Protein 5AMW (pdb70)

Structure (mmCIF, N/CA/C/O backbone):
data_5AMW
#
_entry.id   5AMW
#
_cell.length_a   105.559
_cell.length_b   41.463
_cell.length_c   92.058
_cell.angle_alpha   90.00
_cell.angle_beta   116.28
_cell.angle_gamma   90.00
#
_symmetry.space_group_name_H-M   'C 1 2 1'
#
loop_
_entity.id
_entity.type
_entity.pdbx_description
1 polymer 'Fra a 2 allergen'
2 water water
#
loop_
_atom_site.group_PDB
_atom_site.id
_atom_site.type_symbol
_atom_site.label_atom_id
_atom_site.label_alt_id
_atom_site.label_comp_id
_atom_site.label_asym_id
_atom_site.label_entity_id
_atom_site.label_seq_id
_atom_site.pdbx_PDB_ins_code
_atom_site.Cartn_x
_atom_site.Cartn_y
_atom_site.Cartn_z
_atom_site.occupancy
_atom_site.B_iso_or_equiv
_atom_site.auth_seq_id
_atom_site.auth_comp_id
_atom_site.auth_asym_id
_atom_site.auth_atom_id
_atom_site.pdbx_PDB_model_num
ATOM 1 N N . ALA A 1 1 ? -5.056 -24.159 14.698 1.00 52.94 -1 ALA A N 1
ATOM 2 C CA . ALA A 1 1 ? -4.625 -24.506 16.067 1.00 49.77 -1 ALA A CA 1
ATOM 3 C C . ALA A 1 1 ? -3.260 -23.940 16.457 1.00 37.88 -1 ALA A C 1
ATOM 4 O O . ALA A 1 1 ? -2.826 -24.221 17.546 1.00 37.27 -1 ALA A O 1
ATOM 6 N N . MET A 1 2 ? -2.575 -23.227 15.571 1.00 37.01 0 MET A N 1
ATOM 7 C CA . MET A 1 2 ? -1.343 -22.525 15.953 1.00 35.29 0 MET A CA 1
ATOM 8 C C . MET A 1 2 ? -1.707 -21.485 17.026 1.00 30.86 0 MET A C 1
ATOM 9 O O . MET A 1 2 ? -2.619 -20.692 16.840 1.00 32.14 0 MET A O 1
ATOM 14 N N . ALA A 1 3 ? -1.033 -21.549 18.148 1.00 30.98 1 ALA A N 1
ATOM 15 C CA . ALA A 1 3 ? -1.114 -20.542 19.208 1.00 26.61 1 ALA A CA 1
ATOM 16 C C . ALA A 1 3 ? 0.163 -19.662 19.136 1.00 28.17 1 ALA A C 1
ATOM 17 O O . ALA A 1 3 ? 1.279 -20.190 19.031 1.00 29.36 1 ALA A O 1
ATOM 19 N N . GLY A 1 4 ? 0.008 -18.345 19.201 1.00 24.13 2 GLY A N 1
ATOM 20 C CA . GLY A 1 4 ? 1.165 -17.436 19.149 1.00 24.12 2 GLY A CA 1
ATOM 21 C C . GLY A 1 4 ? 0.849 -16.194 19.951 1.00 24.32 2 GLY A C 1
ATOM 22 O O . GLY A 1 4 ? -0.264 -16.055 20.518 1.00 25.44 2 GLY A O 1
ATOM 23 N N . VAL A 1 5 ? 1.809 -15.283 20.015 1.00 20.79 3 VAL A N 1
ATOM 24 C CA . VAL A 1 5 ? 1.590 -14.048 20.703 1.00 21.17 3 VAL A CA 1
ATOM 25 C C . VAL A 1 5 ? 2.045 -12.931 19.817 1.00 21.46 3 VAL A C 1
ATOM 26 O O . VAL A 1 5 ? 3.235 -12.882 19.369 1.00 22.89 3 VAL A O 1
ATOM 30 N N . PHE A 1 6 ? 1.137 -11.978 19.552 1.00 20.36 4 PHE A N 1
ATOM 31 C CA . PHE A 1 6 ? 1.559 -10.749 18.832 1.00 20.39 4 PHE A CA 1
ATOM 32 C C . PHE A 1 6 ? 1.740 -9.631 19.832 1.00 21.43 4 PHE A C 1
ATOM 33 O O . PHE A 1 6 ? 0.783 -9.288 20.555 1.00 21.79 4 PHE A O 1
ATOM 41 N N . THR A 1 7 ? 2.932 -9.025 19.863 1.00 20.70 5 THR A N 1
ATOM 42 C CA . THR A 1 7 ? 3.226 -7.958 20.844 1.00 20.75 5 THR A CA 1
ATOM 43 C C . THR A 1 7 ? 3.370 -6.592 20.153 1.00 22.42 5 THR A C 1
ATOM 44 O O . THR A 1 7 ? 4.160 -6.442 19.196 1.00 21.41 5 THR A O 1
ATOM 48 N N . TYR A 1 8 ? 2.599 -5.614 20.631 1.00 22.24 6 TYR A N 1
ATOM 49 C CA . TYR A 1 8 ? 2.728 -4.190 20.233 1.00 20.57 6 TYR A CA 1
ATOM 50 C C . TYR A 1 8 ? 3.052 -3.312 21.485 1.00 20.30 6 TYR A C 1
ATOM 51 O O . TYR A 1 8 ? 2.399 -3.460 22.515 1.00 20.21 6 TYR A O 1
ATOM 60 N N . GLU A 1 9 ? 4.024 -2.415 21.358 1.00 20.75 7 GLU A N 1
ATOM 61 C CA . GLU A 1 9 ? 4.510 -1.555 22.427 1.00 25.76 7 GLU A CA 1
ATOM 62 C C . GLU A 1 9 ? 4.382 -0.111 21.948 1.00 24.89 7 GLU A C 1
ATOM 63 O O . GLU A 1 9 ? 4.763 0.184 20.825 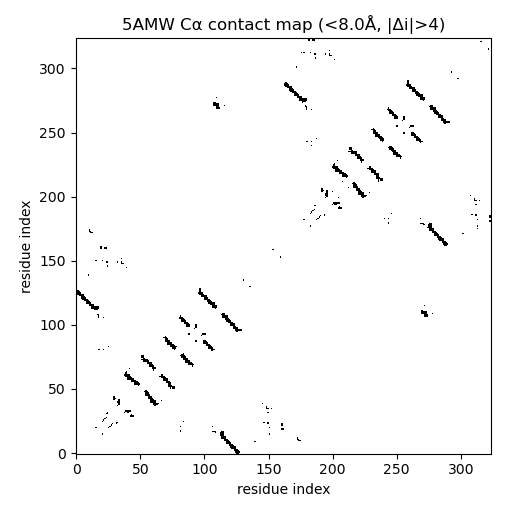1.00 24.95 7 GLU A O 1
ATOM 69 N N . THR A 1 10 ? 3.866 0.774 22.796 1.00 22.75 8 THR A N 1
ATOM 70 C CA . THR A 1 10 ? 3.805 2.210 22.500 1.00 24.17 8 THR A CA 1
ATOM 71 C C . THR A 1 10 ? 4.101 2.997 23.799 1.00 25.62 8 THR A C 1
ATOM 72 O O . THR A 1 10 ? 4.015 2.440 24.928 1.00 21.94 8 THR A O 1
ATOM 76 N N . GLU A 1 11 ? 4.530 4.245 23.659 1.00 25.24 9 GLU A N 1
ATOM 77 C CA . GLU A 1 11 ? 4.942 5.061 24.776 1.00 27.70 9 GLU A CA 1
ATOM 78 C C . GLU A 1 11 ? 4.462 6.468 24.536 1.00 29.24 9 GLU A C 1
ATOM 79 O O . GLU A 1 11 ? 4.302 6.901 23.412 1.00 26.61 9 GLU A O 1
ATOM 85 N N . PHE A 1 12 ? 4.301 7.225 25.587 1.00 26.55 10 PHE A N 1
ATOM 86 C CA . PHE A 1 12 ? 4.348 8.698 25.422 1.00 28.00 10 PHE A CA 1
ATOM 87 C C . PHE A 1 12 ? 4.741 9.254 26.757 1.00 27.29 10 PHE A C 1
ATOM 88 O O . PHE A 1 12 ? 4.954 8.494 27.686 1.00 24.38 10 PHE A O 1
ATOM 96 N N . THR A 1 13 ? 4.774 10.589 26.879 1.00 27.59 11 THR A N 1
ATOM 97 C CA . THR A 1 13 ? 5.420 11.202 28.003 1.00 29.20 11 THR A CA 1
ATOM 98 C C . THR A 1 13 ? 4.491 12.097 28.750 1.00 26.64 11 THR A C 1
ATOM 99 O O . THR A 1 13 ? 3.533 12.574 28.234 1.00 25.29 11 THR A O 1
ATOM 103 N N . SER A 1 14 ? 4.814 12.288 30.019 1.00 31.12 12 SER A N 1
ATOM 104 C CA . SER A 1 14 ? 4.077 13.217 30.881 1.00 27.67 12 SER A CA 1
ATOM 105 C C . SER A 1 14 ? 5.022 13.994 31.796 1.00 27.85 12 SER A C 1
ATOM 106 O O . SER A 1 14 ? 6.045 13.461 32.251 1.00 25.61 12 SER A O 1
ATOM 109 N N . VAL A 1 15 ? 4.654 15.257 32.059 1.00 26.09 13 VAL A N 1
ATOM 110 C CA . VAL A 1 15 ? 5.383 16.070 33.062 1.00 27.35 13 VAL A CA 1
ATOM 111 C C . VAL A 1 15 ? 5.164 15.621 34.510 1.00 25.42 13 VAL A C 1
ATOM 112 O O . VAL A 1 15 ? 5.837 16.071 35.431 1.00 27.86 13 VAL A O 1
ATOM 116 N N . ILE A 1 16 ? 4.183 14.783 34.723 1.00 25.06 14 ILE A N 1
ATOM 117 C CA . ILE A 1 16 ? 3.898 14.298 36.043 1.00 26.30 14 ILE A CA 1
ATOM 118 C C . ILE A 1 16 ? 4.754 13.056 36.281 1.00 26.81 14 ILE A C 1
ATOM 119 O O . ILE A 1 16 ? 4.789 12.167 35.432 1.00 25.20 14 ILE A O 1
ATOM 124 N N . PRO A 1 17 ? 5.406 12.982 37.438 1.00 26.77 15 PRO A N 1
ATOM 125 C CA . PRO A 1 17 ? 6.305 11.868 37.679 1.00 23.73 15 PRO A CA 1
ATOM 126 C C . PRO A 1 17 ? 5.499 10.622 38.041 1.00 22.30 15 PRO A C 1
ATOM 127 O O . PRO A 1 17 ? 4.314 10.732 38.335 1.00 24.58 15 PRO A O 1
ATOM 131 N N . PRO A 1 18 ? 6.155 9.449 38.046 1.00 24.60 16 PRO A N 1
ATOM 132 C CA . PRO A 1 18 ? 5.445 8.178 38.204 1.00 23.39 16 PRO A CA 1
ATOM 133 C C . PRO A 1 18 ? 4.626 8.030 39.479 1.00 25.30 16 PRO A C 1
ATOM 134 O O . PRO A 1 18 ? 3.543 7.544 39.351 1.00 23.31 16 PRO A O 1
ATOM 138 N N . PRO A 1 19 ? 5.101 8.509 40.673 1.00 24.98 17 PRO A N 1
ATOM 139 C CA . PRO A 1 19 ? 4.261 8.148 41.879 1.00 27.58 17 PRO A CA 1
ATOM 140 C C . PRO A 1 19 ? 2.842 8.735 41.818 1.00 27.23 17 PRO A C 1
ATOM 141 O O . PRO A 1 19 ? 1.829 8.028 42.053 1.00 22.04 17 PRO A O 1
ATOM 145 N N . ARG A 1 20 ? 2.750 10.017 41.465 1.00 28.68 18 ARG A N 1
ATOM 146 C CA . ARG A 1 20 ? 1.445 10.630 41.375 1.00 27.87 18 ARG A CA 1
ATOM 147 C C . ARG A 1 20 ? 0.556 10.015 40.269 1.00 26.89 18 ARG A C 1
ATOM 148 O O . ARG A 1 20 ? -0.601 9.716 40.520 1.00 27.11 18 ARG A O 1
ATOM 156 N N . LEU A 1 21 ? 1.070 9.861 39.054 1.00 23.92 19 LEU A N 1
ATOM 157 C CA . LEU A 1 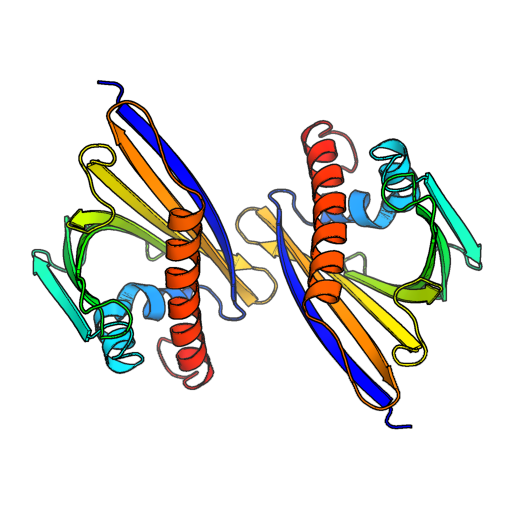21 ? 0.343 9.115 38.017 1.00 25.50 19 LEU A CA 1
ATOM 158 C C . LEU A 1 21 ? -0.089 7.714 38.436 1.00 23.39 19 LEU A C 1
ATOM 159 O O . LEU A 1 21 ? -1.239 7.307 38.216 1.00 23.62 19 LEU A O 1
ATOM 164 N N . PHE A 1 22 ? 0.810 6.946 39.029 1.00 22.31 20 PHE A N 1
ATOM 165 C CA . PHE A 1 22 ? 0.423 5.576 39.371 1.00 23.81 20 PHE A CA 1
ATOM 166 C C . PHE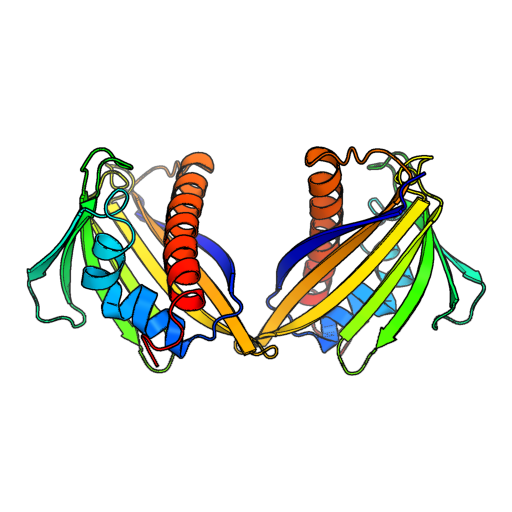 A 1 22 ? -0.713 5.576 40.412 1.00 26.17 20 PHE A C 1
ATOM 167 O O . PHE A 1 22 ? -1.670 4.761 40.347 1.00 26.81 20 PHE A O 1
ATOM 175 N N . LYS A 1 23 ? -0.634 6.477 41.371 1.00 28.59 21 LYS A N 1
ATOM 176 C CA . LYS A 1 23 ? -1.609 6.501 42.447 1.00 33.05 21 LYS A CA 1
ATOM 177 C C . LYS A 1 23 ? -2.989 6.804 41.897 1.00 31.27 21 LYS A C 1
ATOM 178 O O . LYS A 1 23 ? -3.985 6.193 42.304 1.00 31.43 21 LYS A O 1
ATOM 184 N N . ALA A 1 24 ? -3.028 7.686 40.918 1.00 25.99 22 ALA A N 1
ATOM 185 C CA . ALA A 1 24 ? -4.304 8.125 40.359 1.00 30.10 22 ALA A CA 1
ATOM 186 C C . ALA A 1 24 ? -4.792 7.328 39.134 1.00 30.76 22 ALA A C 1
ATOM 187 O O . ALA A 1 24 ? -5.903 6.769 39.133 1.00 33.03 22 ALA A O 1
ATOM 189 N N . PHE A 1 25 ? -3.959 7.260 38.092 1.00 29.86 23 PHE A N 1
ATOM 190 C CA . PHE A 1 25 ? -4.352 6.562 36.877 1.00 27.40 23 PHE A CA 1
ATOM 191 C C . PHE A 1 25 ? -4.512 5.045 37.047 1.00 29.85 23 PHE A C 1
ATOM 192 O O . PHE A 1 25 ? -5.401 4.416 36.366 1.00 25.29 23 PHE A O 1
ATOM 200 N N . ILE A 1 26 ? -3.727 4.474 37.966 1.00 27.75 24 ILE A N 1
ATOM 201 C CA . ILE A 1 26 ? -3.731 3.018 38.172 1.00 30.45 24 ILE A CA 1
ATOM 202 C C . ILE A 1 26 ? -4.433 2.662 39.450 1.00 30.38 24 ILE A C 1
ATOM 203 O O . ILE A 1 26 ? -5.508 2.090 39.415 1.00 31.03 24 ILE A O 1
ATOM 208 N N . LEU A 1 27 ? -3.883 3.033 40.582 1.00 30.44 25 LEU A N 1
ATOM 209 C CA . LEU A 1 27 ? -4.445 2.575 41.832 1.00 29.43 25 LEU A CA 1
ATOM 210 C C . LEU A 1 27 ? -5.839 3.088 42.141 1.00 31.40 25 LEU A C 1
ATOM 211 O O . LEU A 1 27 ? -6.634 2.352 42.672 1.00 31.52 25 LEU A O 1
ATOM 216 N N . ASP A 1 28 ? -6.168 4.314 41.792 1.00 30.81 26 ASP A N 1
ATOM 217 C CA . ASP A 1 28 ? -7.515 4.823 42.138 1.00 34.14 26 ASP A CA 1
ATOM 218 C C . ASP A 1 28 ? -8.426 4.952 40.926 1.00 31.82 26 ASP A C 1
ATOM 219 O O . ASP A 1 28 ? -9.367 5.744 40.989 1.00 33.87 26 ASP A O 1
ATOM 224 N N . ALA A 1 29 ? -8.149 4.172 39.858 1.00 27.45 27 ALA A N 1
ATOM 225 C CA . ALA A 1 29 ? -8.825 4.279 38.567 1.00 30.76 27 ALA A CA 1
ATOM 226 C C . ALA A 1 29 ? -10.353 4.116 38.675 1.00 32.87 27 ALA A C 1
ATOM 227 O O . ALA A 1 29 ? -11.112 4.881 38.096 1.00 31.70 27 ALA A O 1
ATOM 229 N N . ASP A 1 30 ? -10.748 3.027 39.327 1.00 35.91 28 ASP A N 1
ATOM 230 C CA . ASP A 1 30 ? -12.161 2.709 39.600 1.00 40.32 28 ASP A CA 1
ATOM 231 C C . ASP A 1 30 ? -12.995 3.860 40.166 1.00 41.04 28 ASP A C 1
ATOM 232 O O . ASP A 1 30 ? -14.134 3.959 39.779 1.00 40.20 28 ASP A O 1
ATOM 237 N N . ASN A 1 31 ? -12.450 4.665 41.099 1.00 38.03 29 ASN A N 1
ATOM 238 C CA . ASN A 1 31 ? -13.147 5.841 41.675 1.00 39.59 29 ASN A CA 1
ATOM 239 C C . ASN A 1 31 ? -12.904 7.118 40.898 1.00 41.09 29 ASN A C 1
ATOM 240 O O . ASN A 1 31 ? -13.828 7.914 40.649 1.00 34.18 29 ASN A O 1
ATOM 245 N N . LEU A 1 32 ? -11.653 7.330 40.494 1.00 36.43 30 LEU A N 1
ATOM 246 C CA . LEU A 1 32 ? -11.305 8.583 39.873 1.00 36.25 30 LEU A CA 1
ATOM 247 C C . LEU A 1 32 ? -11.940 8.776 38.527 1.00 34.35 30 LEU A C 1
ATOM 248 O O . LEU A 1 32 ? -12.515 9.838 38.247 1.00 37.01 30 LEU A O 1
ATOM 253 N N . ILE A 1 33 ? -11.850 7.772 37.685 1.00 30.29 31 ILE A N 1
ATOM 254 C CA . ILE A 1 33 ? -12.180 7.939 36.281 1.00 32.48 31 ILE A CA 1
ATOM 255 C C . ILE A 1 33 ? -13.699 8.111 36.013 1.00 38.85 31 ILE A C 1
ATOM 256 O O . ILE A 1 33 ? -14.096 9.009 35.275 1.00 36.49 31 ILE A O 1
ATOM 261 N N . PRO A 1 34 ? -14.544 7.275 36.619 1.00 33.97 32 PRO A N 1
ATOM 262 C CA . PRO A 1 34 ? -15.960 7.563 36.381 1.00 38.26 32 PRO A CA 1
ATOM 263 C C . PRO A 1 34 ? -16.410 8.937 36.922 1.00 44.43 32 PRO A C 1
ATOM 264 O O . PRO A 1 34 ? -17.358 9.549 36.419 1.00 37.86 32 PRO A O 1
ATOM 268 N N . LYS A 1 35 ? -15.716 9.409 37.946 1.00 43.62 33 LYS A N 1
ATOM 269 C CA . LYS A 1 35 ? -16.014 10.702 38.547 1.00 43.78 33 LYS A CA 1
ATOM 270 C C . LYS A 1 35 ? -15.613 11.810 37.600 1.00 45.31 33 LYS A C 1
ATOM 271 O O . LYS A 1 35 ? -16.387 12.703 37.316 1.00 44.44 33 LYS A O 1
ATOM 277 N N . ILE A 1 36 ? -14.399 11.709 37.089 1.00 42.41 34 ILE A N 1
ATOM 278 C CA . ILE A 1 36 ? -13.835 12.637 36.102 1.00 47.94 34 ILE A CA 1
ATOM 279 C C . ILE A 1 36 ? -14.418 12.555 34.721 1.00 38.33 34 ILE A C 1
ATOM 280 O O . ILE A 1 36 ? -14.482 13.558 34.046 1.00 36.06 34 ILE A O 1
ATOM 285 N N . ALA A 1 37 ? -14.660 11.348 34.229 1.00 38.02 35 ALA A N 1
ATOM 286 C CA . ALA A 1 37 ? -14.967 11.191 32.809 1.00 39.99 35 ALA A CA 1
ATOM 287 C C . ALA A 1 37 ? -16.090 10.176 32.616 1.00 40.54 35 ALA A C 1
ATOM 288 O O . ALA A 1 37 ? -15.906 9.135 31.958 1.00 33.64 35 ALA A O 1
ATOM 290 N N . PRO A 1 38 ? -17.294 10.495 33.168 1.00 42.25 36 PRO A N 1
ATOM 291 C CA . PRO A 1 38 ? -18.432 9.555 33.138 1.00 39.77 36 PRO A CA 1
ATOM 292 C C . PRO A 1 38 ? -18.786 9.024 31.728 1.00 37.80 36 PRO A C 1
ATOM 293 O O . PRO A 1 38 ? -19.268 7.892 31.582 1.00 44.46 36 PRO A O 1
ATOM 297 N N . GLN A 1 39 ? -18.548 9.821 30.702 1.00 36.40 37 GLN A N 1
ATOM 298 C CA . GLN A 1 39 ? -18.854 9.395 29.316 1.00 39.59 37 GLN A CA 1
ATOM 299 C C . GLN A 1 39 ? -17.927 8.271 28.828 1.00 35.81 37 GLN A C 1
ATOM 300 O O . GLN A 1 39 ? -18.299 7.454 27.996 1.00 36.07 37 GLN A O 1
ATOM 306 N N . ALA A 1 40 ? -16.730 8.231 29.380 1.00 35.00 38 ALA A N 1
ATOM 307 C CA . ALA A 1 40 ? -15.795 7.139 29.143 1.00 33.59 38 ALA A CA 1
ATOM 308 C C . ALA A 1 40 ? -16.134 5.933 29.999 1.00 30.27 38 ALA A C 1
ATOM 309 O O . ALA A 1 40 ? -16.230 4.826 29.513 1.00 32.42 38 ALA A O 1
ATOM 311 N N . VAL A 1 41 ? -16.291 6.122 31.295 1.00 34.28 39 VAL A N 1
ATOM 312 C CA . VAL A 1 41 ? -16.443 4.969 32.175 1.00 32.25 39 VAL A CA 1
ATOM 313 C C . VAL A 1 41 ? -17.541 5.287 33.145 1.00 35.22 39 VAL A C 1
ATOM 314 O O . VAL A 1 41 ? -17.489 6.277 33.888 1.00 35.55 39 VAL A O 1
ATOM 318 N N . LYS A 1 42 ? -18.562 4.455 33.066 1.00 35.96 40 LYS A N 1
ATOM 319 C CA . LYS A 1 42 ? -19.704 4.516 33.953 1.00 35.26 40 LYS A CA 1
ATOM 320 C C . LYS A 1 42 ? -19.355 3.925 35.300 1.00 34.83 40 LYS A C 1
ATOM 321 O O . LYS A 1 42 ? -19.517 4.568 36.331 1.00 36.97 40 LYS A O 1
ATOM 327 N N . CYS A 1 43 ? -18.773 2.732 35.325 1.00 37.44 41 CYS A N 1
ATOM 328 C CA . CYS A 1 43 ? -18.354 2.158 36.612 1.00 39.66 41 CYS A CA 1
ATOM 329 C C . CYS A 1 43 ? -17.411 0.985 36.471 1.00 34.04 41 CYS A C 1
ATOM 330 O O . CYS A 1 43 ? -17.292 0.367 35.389 1.00 35.74 41 CYS A O 1
ATOM 333 N N . ALA A 1 44 ? -16.769 0.682 37.582 1.00 31.25 42 ALA A N 1
ATOM 334 C CA . ALA A 1 44 ? -15.885 -0.462 37.703 1.00 34.57 42 ALA A CA 1
ATOM 335 C C . ALA A 1 44 ? -16.264 -1.227 38.951 1.00 37.57 42 ALA A C 1
ATOM 336 O O . ALA A 1 44 ? -16.538 -0.665 40.003 1.00 37.21 42 ALA A O 1
ATOM 338 N N . GLU A 1 45 ? -16.292 -2.529 38.815 1.00 36.14 43 GLU A N 1
ATOM 339 C CA . GLU A 1 45 ? -16.885 -3.369 39.806 1.00 39.41 43 GLU A CA 1
ATOM 340 C C . GLU A 1 45 ? -16.078 -4.627 39.944 1.00 37.20 43 GLU A C 1
ATOM 341 O O . GLU A 1 45 ? -15.879 -5.341 38.975 1.00 38.78 43 GLU A O 1
ATOM 347 N N . ILE A 1 46 ? -15.602 -4.896 41.155 1.00 33.16 44 ILE A N 1
ATOM 348 C CA . ILE A 1 46 ? -14.878 -6.121 41.416 1.00 34.37 44 ILE A CA 1
ATOM 349 C C . ILE A 1 46 ? -15.839 -7.302 41.497 1.00 37.17 44 ILE A C 1
ATOM 350 O O . ILE A 1 46 ? -16.737 -7.322 42.314 1.00 40.63 44 ILE A O 1
ATOM 355 N N . ILE A 1 47 ? -15.645 -8.290 40.641 1.00 37.04 45 ILE A N 1
ATOM 356 C CA . ILE A 1 47 ? -16.485 -9.451 40.613 1.00 37.81 45 ILE A CA 1
ATOM 357 C C . ILE A 1 47 ? -15.982 -10.467 41.594 1.00 42.56 45 ILE A C 1
ATOM 358 O O . ILE A 1 47 ? -16.777 -11.203 42.166 1.00 42.16 45 ILE A O 1
ATOM 363 N N . GLU A 1 48 ? -14.671 -10.508 41.796 1.00 37.92 46 GLU A N 1
ATOM 364 C CA . GLU A 1 48 ? -14.041 -11.553 42.564 1.00 41.98 46 GLU A CA 1
ATOM 365 C C . GLU A 1 48 ? -12.620 -11.160 42.972 1.00 45.07 46 GLU A C 1
ATOM 366 O O . GLU A 1 48 ? -11.900 -10.487 42.227 1.00 38.82 46 GLU A O 1
ATOM 372 N N . GLY A 1 49 ? -12.239 -11.540 44.190 1.00 43.98 47 GLY A N 1
ATOM 373 C CA . GLY A 1 49 ? -10.937 -11.194 44.744 1.00 40.98 47 GLY A CA 1
ATOM 374 C C . GLY A 1 49 ? -11.013 -9.927 45.536 1.00 42.29 47 GLY A C 1
ATOM 375 O O . GLY A 1 49 ? -12.077 -9.342 45.657 1.00 40.98 47 GLY A O 1
ATOM 376 N N . ASP A 1 50 ? -9.868 -9.520 46.087 1.00 47.32 48 ASP A N 1
ATOM 377 C CA . ASP A 1 50 ? -9.802 -8.445 47.089 1.00 49.29 48 ASP A CA 1
ATOM 378 C C . ASP A 1 50 ? -9.039 -7.199 46.674 1.00 45.76 48 ASP A C 1
ATOM 379 O O . ASP A 1 50 ? -8.866 -6.255 47.437 1.00 52.16 48 ASP A O 1
ATOM 384 N N . GLY A 1 51 ? -8.571 -7.221 45.449 1.00 38.33 49 GLY A N 1
ATOM 385 C CA . GLY A 1 51 ? -7.679 -6.213 44.923 1.00 38.37 49 GLY A CA 1
ATOM 386 C C . GLY A 1 51 ? -6.318 -6.774 44.491 1.00 35.65 49 GLY A C 1
ATOM 387 O O . GLY A 1 51 ? -5.640 -6.130 43.770 1.00 34.62 49 GLY A O 1
ATOM 388 N N . GLY A 1 52 ? -5.887 -7.961 44.909 1.00 34.35 50 GLY A N 1
ATOM 389 C CA . GLY A 1 52 ? -4.531 -8.405 44.434 1.00 39.75 50 GLY A CA 1
ATOM 390 C C . GLY A 1 52 ? -4.478 -8.999 43.018 1.00 36.93 50 GLY A C 1
ATOM 391 O O . GLY A 1 52 ? -5.406 -8.934 42.252 1.00 32.61 50 GLY A O 1
ATOM 392 N N . VAL A 1 53 ? -3.360 -9.645 42.706 1.00 33.99 51 VAL A N 1
ATOM 393 C CA . VAL A 1 53 ? -3.285 -10.624 41.611 1.00 29.11 51 VAL A CA 1
ATOM 394 C C . VAL A 1 53 ? -4.440 -11.576 41.662 1.00 33.75 51 VAL A C 1
ATOM 395 O O . VAL A 1 53 ? -4.764 -12.006 42.747 1.00 36.36 51 VAL A O 1
ATOM 399 N N . GLY A 1 54 ? -5.032 -11.936 40.512 1.00 28.27 52 GLY A N 1
ATOM 400 C CA . GLY A 1 54 ? -6.198 -12.870 40.452 1.00 32.08 52 GLY A CA 1
ATOM 401 C C . GLY A 1 54 ? -7.568 -12.183 40.558 1.00 32.50 52 GLY A C 1
ATOM 402 O O . GLY A 1 54 ? -8.595 -12.767 40.189 1.00 34.92 52 GLY A O 1
ATOM 403 N N . THR A 1 55 ? -7.589 -10.937 40.979 1.00 32.45 53 THR A N 1
ATOM 404 C CA . THR A 1 55 ? -8.852 -10.201 40.993 1.00 36.64 53 THR A CA 1
ATOM 405 C C . THR A 1 55 ? -9.465 -10.071 39.632 1.00 34.62 53 THR A C 1
ATOM 406 O O . THR A 1 55 ? -8.769 -9.871 38.617 1.00 28.26 53 THR A O 1
ATOM 410 N N . ILE A 1 56 ? -10.795 -10.164 39.610 1.00 27.98 54 ILE A N 1
ATOM 411 C CA . ILE A 1 56 ? -11.553 -10.035 38.378 1.00 29.86 54 ILE A CA 1
ATOM 412 C C . ILE A 1 56 ? -12.524 -8.856 38.509 1.00 28.84 54 ILE A C 1
ATOM 413 O O . ILE A 1 56 ? -13.310 -8.782 39.507 1.00 28.66 54 ILE A O 1
ATOM 418 N N . LYS A 1 57 ? -12.393 -7.907 37.578 1.00 25.42 55 LYS A N 1
ATOM 419 C CA . LYS A 1 57 ? -13.160 -6.660 37.595 1.00 28.32 55 LYS A CA 1
ATOM 420 C C . LYS A 1 57 ? -13.810 -6.419 36.288 1.00 26.56 55 LYS A C 1
ATOM 421 O O . LYS A 1 57 ? -13.238 -6.736 35.229 1.00 24.80 55 LYS A O 1
ATOM 427 N N . LYS A 1 58 ? -15.042 -5.929 36.350 1.00 29.48 56 LYS A N 1
ATOM 428 C CA . LYS A 1 58 ? -15.755 -5.550 35.114 1.00 29.35 56 LYS A CA 1
ATOM 429 C C . LYS A 1 58 ? -15.887 -4.056 35.063 1.00 29.20 56 LYS A C 1
ATOM 430 O O . LYS A 1 58 ? -16.309 -3.407 36.034 1.00 25.93 56 LYS A O 1
ATOM 436 N N . ILE A 1 59 ? -15.516 -3.517 33.909 1.00 26.06 57 ILE A N 1
ATOM 437 C CA . ILE A 1 59 ? -15.592 -2.094 33.641 1.00 27.38 57 ILE A CA 1
ATOM 438 C C . ILE A 1 59 ? -16.707 -1.884 32.627 1.00 24.61 57 ILE A C 1
ATOM 439 O O . ILE A 1 59 ? -16.643 -2.395 31.505 1.00 26.05 57 ILE A O 1
ATOM 444 N N . THR A 1 60 ? -17.696 -1.081 33.015 1.00 26.71 58 THR A N 1
ATOM 445 C CA . THR A 1 60 ? -18.789 -0.687 32.112 1.00 25.88 58 THR A CA 1
ATOM 446 C C . THR A 1 60 ? -18.524 0.720 31.644 1.00 24.49 58 THR A C 1
ATOM 447 O O . THR A 1 60 ? -18.331 1.635 32.463 1.00 30.69 58 THR A O 1
ATOM 451 N N . PHE A 1 61 ? -18.446 0.879 30.332 1.00 26.03 59 PHE A N 1
ATOM 452 C CA . PHE A 1 61 ? -18.197 2.134 29.721 1.00 25.75 59 PHE A CA 1
ATOM 453 C C . PHE A 1 61 ? -19.436 3.007 29.754 1.00 30.82 59 PHE A C 1
ATOM 454 O O . PHE A 1 61 ? -20.541 2.542 30.012 1.00 28.29 59 PHE A O 1
ATOM 462 N N . GLY A 1 62 ? -19.219 4.278 29.518 1.00 31.96 60 GLY A N 1
ATOM 463 C CA . GLY A 1 62 ? -20.316 5.234 29.294 1.00 32.21 60 GLY A CA 1
ATOM 464 C C . GLY A 1 62 ? -20.707 5.282 27.843 1.00 30.91 60 GLY A C 1
ATOM 465 O O . GLY A 1 62 ? -20.422 4.373 27.030 1.00 28.57 60 GLY A O 1
ATOM 466 N N . GLU A 1 63 ? -21.408 6.361 27.515 1.00 34.73 61 GLU A N 1
ATOM 467 C CA . GLU A 1 63 ? -21.943 6.596 26.172 1.00 38.26 61 GLU A CA 1
ATOM 468 C C . GLU A 1 63 ? -20.868 6.591 25.126 1.00 34.79 61 GLU A C 1
ATOM 469 O O . GLU A 1 63 ? -21.082 6.073 24.053 1.00 34.45 61 GLU A O 1
ATOM 475 N N . GLY A 1 64 ? -19.701 7.162 25.420 1.00 33.42 62 GLY A N 1
ATOM 476 C CA . GLY A 1 64 ? -18.584 7.156 24.438 1.00 36.76 62 GLY A CA 1
ATOM 477 C C . GLY A 1 64 ? -18.231 5.797 23.823 1.00 38.30 62 GLY A C 1
ATOM 478 O O . GLY A 1 64 ? -17.715 5.735 22.706 1.00 37.05 62 GLY A O 1
ATOM 479 N N . SER A 1 65 ? -18.472 4.701 24.551 1.00 36.56 63 SER A N 1
ATOM 480 C CA . SER A 1 65 ? -18.374 3.351 23.980 1.00 31.46 63 SER A CA 1
ATOM 481 C C . SER A 1 65 ? -19.708 2.578 24.177 1.00 28.89 63 SER A C 1
ATOM 482 O O . SER A 1 65 ? -19.733 1.359 24.383 1.00 28.30 63 SER A O 1
ATOM 485 N N . GLN A 1 66 ? -20.824 3.277 23.979 1.00 31.68 64 GLN A N 1
ATOM 486 C CA . GLN A 1 66 ? -22.142 2.616 23.831 1.00 26.65 64 GLN A CA 1
ATOM 487 C C . GLN A 1 66 ? -22.513 1.758 25.036 1.00 26.15 64 GLN A C 1
ATOM 488 O O . GLN A 1 66 ? -23.273 0.731 24.924 1.00 30.02 64 GLN A O 1
ATOM 494 N N . PHE A 1 67 ? -22.044 2.187 26.194 1.00 23.86 65 PHE A N 1
ATOM 495 C CA . PHE A 1 67 ? -22.293 1.457 27.444 1.00 25.10 65 PHE A CA 1
ATOM 496 C C . PHE A 1 67 ? -21.922 0.012 27.345 1.00 29.47 65 PHE A C 1
ATOM 497 O O . PHE A 1 67 ? -22.599 -0.847 27.917 1.00 29.11 65 PHE A O 1
ATOM 505 N N . GLY A 1 68 ? -20.848 -0.260 26.596 1.00 28.09 66 GLY A N 1
ATOM 506 C CA . GLY A 1 68 ? -20.261 -1.605 26.529 1.00 26.68 66 GLY A CA 1
ATOM 507 C C . GLY A 1 68 ? -19.512 -1.950 27.801 1.00 26.14 66 GLY A C 1
ATOM 508 O O . GLY A 1 68 ? -19.577 -1.208 28.808 1.00 26.61 66 GLY A O 1
ATOM 509 N N . SER A 1 69 ? -18.775 -3.053 27.780 1.00 25.00 67 SER A N 1
ATOM 510 C CA . SER A 1 69 ? -17.947 -3.383 28.954 1.00 25.90 67 SER A CA 1
ATOM 511 C C . SER A 1 69 ? -16.758 -4.281 28.634 1.00 23.70 67 SER A C 1
ATOM 512 O O . SER A 1 69 ? -16.687 -4.941 27.592 1.00 24.05 67 SER A O 1
ATOM 515 N N . VAL A 1 70 ? -15.834 -4.325 29.586 1.00 27.72 68 VAL A N 1
ATOM 516 C CA . VAL A 1 70 ? -14.731 -5.273 29.537 1.00 25.39 68 VAL A CA 1
ATOM 517 C C . VAL A 1 70 ? -14.604 -5.925 30.875 1.00 22.86 68 VAL A C 1
ATOM 518 O O . VAL A 1 70 ? -14.931 -5.311 31.901 1.00 22.59 68 VAL A O 1
ATOM 522 N N . THR A 1 71 ? -14.082 -7.148 30.876 1.00 22.04 69 THR A N 1
ATOM 523 C CA . THR A 1 71 ? -13.661 -7.769 32.086 1.00 25.35 69 THR A CA 1
ATOM 524 C C . THR A 1 71 ? -12.150 -8.114 32.032 1.00 20.77 69 THR A C 1
ATOM 525 O O . THR A 1 71 ? -11.648 -8.631 31.053 1.00 19.26 69 THR A O 1
ATOM 529 N N . HIS A 1 72 ? -11.523 -7.794 33.138 1.00 21.21 70 HIS A N 1
ATOM 530 C CA . HIS A 1 72 ? -10.076 -7.782 33.266 1.00 21.69 70 HIS A CA 1
ATOM 531 C C . HIS A 1 72 ? -9.737 -8.696 34.440 1.00 23.13 70 HIS A C 1
ATOM 532 O O . HIS A 1 72 ? -10.399 -8.575 35.466 1.00 24.84 70 HIS A O 1
ATOM 539 N N . LYS A 1 73 ? -8.616 -9.427 34.349 1.00 22.23 71 LYS A N 1
ATOM 540 C CA . LYS A 1 73 ? -8.037 -10.119 35.488 1.00 25.75 71 LYS A CA 1
ATOM 541 C C . LYS A 1 73 ? -6.690 -9.464 35.773 1.00 25.78 71 LYS A C 1
ATOM 542 O O . LYS A 1 73 ? -5.899 -9.252 34.839 1.00 23.34 71 LYS A O 1
ATOM 548 N N . ILE A 1 74 ? -6.450 -9.094 37.026 1.00 24.57 72 ILE A N 1
ATOM 549 C CA . ILE A 1 74 ? -5.156 -8.522 37.415 1.00 25.28 72 ILE A CA 1
ATOM 550 C C . ILE A 1 74 ? -4.144 -9.619 37.421 1.00 24.26 72 ILE A C 1
ATOM 551 O O . ILE A 1 74 ? -4.322 -10.647 38.132 1.00 22.72 72 ILE A O 1
ATOM 556 N N . ASP A 1 75 ? -3.056 -9.383 36.692 1.00 22.63 73 ASP A N 1
ATOM 557 C CA . ASP A 1 75 ? -1.994 -10.388 36.496 1.00 23.65 73 ASP A CA 1
ATOM 558 C C . ASP A 1 75 ? -0.827 -10.110 37.425 1.00 25.96 73 ASP A C 1
ATOM 559 O O . ASP A 1 75 ? -0.173 -11.032 37.931 1.00 24.82 73 ASP A O 1
ATOM 564 N N . GLY A 1 76 ? -0.591 -8.846 37.666 1.00 23.29 74 GLY A N 1
ATOM 565 C CA . GLY A 1 76 ? 0.452 -8.465 38.611 1.00 29.07 74 GLY A CA 1
ATOM 566 C C . GLY A 1 76 ? 0.435 -7.004 38.893 1.00 24.84 74 GLY A C 1
ATOM 567 O O . GLY A 1 76 ? -0.060 -6.206 38.088 1.00 23.92 74 GLY A O 1
ATOM 568 N N . ILE A 1 77 ? 0.973 -6.644 40.044 1.00 24.25 75 ILE A N 1
ATOM 569 C CA . ILE A 1 77 ? 1.139 -5.242 40.436 1.00 26.09 75 ILE A CA 1
ATOM 570 C C . ILE A 1 77 ? 2.436 -5.099 41.219 1.00 26.46 75 ILE A C 1
ATOM 571 O O . ILE A 1 77 ? 2.697 -5.843 42.149 1.00 23.38 75 ILE A O 1
ATOM 576 N N . ASP A 1 78 ? 3.267 -4.152 40.815 1.00 25.07 76 ASP A N 1
ATOM 577 C CA . ASP A 1 78 ? 4.601 -4.013 41.393 1.00 24.92 76 ASP A CA 1
ATOM 578 C C . ASP A 1 78 ? 4.702 -2.527 41.643 1.00 24.96 76 ASP A C 1
ATOM 579 O O . ASP A 1 78 ? 5.189 -1.756 40.813 1.00 29.34 76 ASP A O 1
ATOM 584 N N . LYS A 1 79 ? 4.102 -2.129 42.750 1.00 27.47 77 LYS A N 1
ATOM 585 C CA . LYS A 1 79 ? 3.918 -0.740 43.133 1.00 27.61 77 LYS A CA 1
ATOM 586 C C . LYS A 1 79 ? 5.236 0.017 43.211 1.00 29.59 77 LYS A C 1
ATOM 587 O O . LYS A 1 79 ? 5.283 1.131 42.778 1.00 29.45 77 LYS A O 1
ATOM 593 N N . GLU A 1 80 ? 6.313 -0.570 43.729 1.00 27.13 78 GLU A N 1
ATOM 594 C CA . GLU A 1 80 ? 7.581 0.190 43.759 1.00 28.92 78 GLU A CA 1
ATOM 595 C C . GLU A 1 80 ? 8.181 0.513 42.365 1.00 28.59 78 GLU A C 1
ATOM 596 O O . GLU A 1 80 ? 8.970 1.407 42.235 1.00 30.92 78 GLU A O 1
ATOM 602 N N . ASN A 1 81 ? 7.919 -0.333 41.394 1.00 27.51 79 ASN A N 1
ATOM 603 C CA . ASN A 1 81 ? 8.379 -0.185 40.022 1.00 28.56 79 ASN A CA 1
ATOM 604 C C . ASN A 1 81 ? 7.305 0.396 39.121 1.00 21.70 79 ASN A C 1
ATOM 605 O O . ASN A 1 81 ? 7.464 0.391 37.933 1.00 22.08 79 ASN A O 1
ATOM 610 N N . PHE A 1 82 ? 6.205 0.900 39.683 1.00 23.47 80 PHE A N 1
ATOM 611 C CA . PHE A 1 82 ? 5.077 1.480 38.922 1.00 23.33 80 PHE A CA 1
ATOM 612 C C . PHE A 1 82 ? 4.614 0.647 37.728 1.00 23.22 80 PHE A C 1
ATOM 613 O O . PHE A 1 82 ? 4.487 1.147 36.594 1.00 21.19 80 PHE A O 1
ATOM 621 N N . VAL A 1 83 ? 4.401 -0.648 37.964 1.00 22.62 81 VAL A N 1
ATOM 622 C CA . VAL A 1 83 ? 4.027 -1.577 36.904 1.00 23.87 81 VAL A CA 1
ATOM 623 C C . VAL A 1 83 ? 2.689 -2.226 37.262 1.00 22.40 81 VAL A C 1
ATOM 624 O O . VAL A 1 83 ? 2.479 -2.606 38.430 1.00 19.87 81 VAL A O 1
ATOM 628 N N . TYR A 1 84 ? 1.795 -2.330 36.277 1.00 20.16 82 TYR A N 1
ATOM 629 C CA . TYR A 1 84 ? 0.463 -2.961 36.462 1.00 20.37 82 TYR A CA 1
ATOM 630 C C . TYR A 1 84 ? 0.191 -3.826 35.239 1.00 21.26 82 TYR A C 1
ATOM 631 O O . TYR A 1 84 ? 0.254 -3.340 34.122 1.00 21.78 82 TYR A O 1
ATOM 640 N N . SER A 1 85 ? -0.072 -5.114 35.427 1.00 19.51 83 SER A N 1
ATOM 641 C CA . SER A 1 85 ? -0.320 -6.029 34.293 1.00 18.59 83 SER A CA 1
ATOM 642 C C . SER A 1 85 ? -1.712 -6.661 34.511 1.00 21.23 83 SER A C 1
ATOM 643 O O . SER A 1 85 ? -2.038 -7.077 35.621 1.00 19.30 83 SER A O 1
ATOM 646 N N . TYR A 1 86 ? -2.491 -6.773 33.452 1.00 21.39 84 TYR A N 1
ATOM 647 C CA . TYR A 1 86 ? -3.829 -7.339 33.536 1.00 20.76 84 TYR A CA 1
ATOM 648 C C . TYR A 1 86 ? -4.149 -8.001 32.194 1.00 21.68 84 TYR A C 1
ATOM 649 O O . TYR A 1 86 ? -3.483 -7.723 31.182 1.00 20.24 84 TYR A O 1
ATOM 658 N N . SER A 1 87 ? -5.131 -8.901 32.187 1.00 21.29 85 SER A N 1
ATOM 659 C CA . SER A 1 87 ? -5.566 -9.564 30.988 1.00 22.81 85 SER A CA 1
ATOM 660 C C . SER A 1 87 ? -7.057 -9.288 30.728 1.00 22.14 85 SER A C 1
ATOM 661 O O . SER A 1 87 ? -7.797 -9.150 31.651 1.00 21.42 85 SER A O 1
ATOM 664 N N . LEU A 1 88 ? -7.380 -9.000 29.478 1.00 23.33 86 LEU A N 1
ATOM 665 C CA . LEU A 1 88 ? -8.742 -9.084 28.944 1.00 23.82 86 LEU A CA 1
ATOM 666 C C . LEU A 1 88 ? -9.253 -10.488 28.835 1.00 26.05 86 LEU A C 1
ATOM 667 O O . LEU A 1 88 ? -8.780 -11.289 28.034 1.00 35.00 86 LEU A O 1
ATOM 672 N N . ILE A 1 89 ? -10.288 -10.758 29.605 1.00 28.33 87 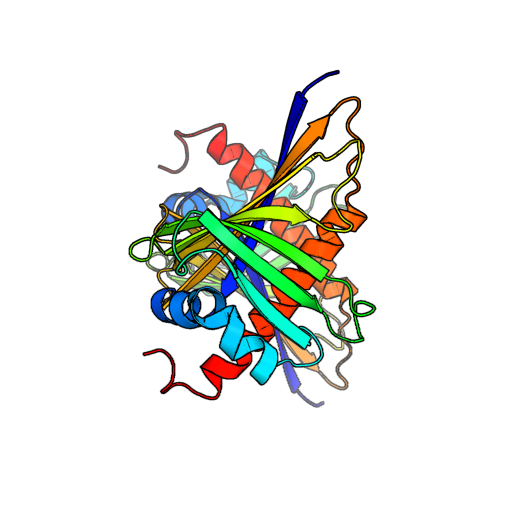ILE A N 1
ATOM 673 C CA . ILE A 1 89 ? -10.937 -12.054 29.596 1.00 32.53 87 ILE A CA 1
ATOM 674 C C . ILE A 1 89 ? -12.401 -12.046 29.082 1.00 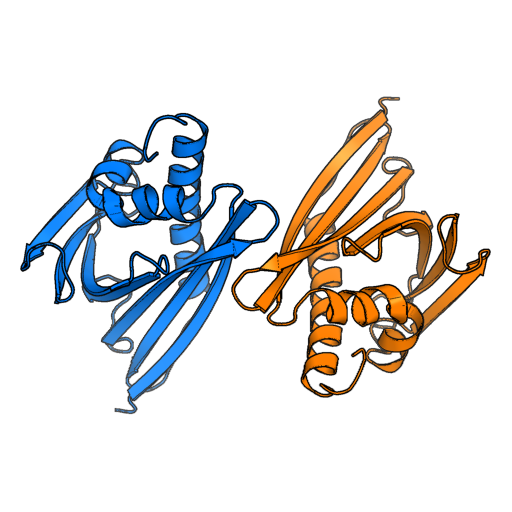34.43 87 ILE A C 1
ATOM 675 O O . ILE A 1 89 ? -12.991 -13.103 28.936 1.00 34.22 87 ILE A O 1
ATOM 680 N N . GLU A 1 90 ? -12.936 -10.856 28.786 1.00 30.34 88 GLU A N 1
ATOM 681 C CA . GLU A 1 90 ? -14.235 -10.639 28.104 1.00 29.17 88 GLU A CA 1
ATOM 682 C C . GLU A 1 90 ? -14.227 -9.230 27.534 1.00 26.61 88 GLU A C 1
ATOM 683 O O . GLU A 1 90 ? -13.988 -8.236 28.275 1.00 28.61 88 GLU A O 1
ATOM 689 N N . GLY A 1 91 ? -14.540 -9.145 26.263 1.00 26.22 89 GLY A N 1
ATOM 690 C CA . GLY A 1 91 ? -14.675 -7.875 25.602 1.00 26.87 89 GLY A CA 1
ATOM 691 C C . GLY A 1 91 ? -14.721 -8.081 24.142 1.00 28.28 89 GLY A C 1
ATOM 692 O O . GLY A 1 91 ? -14.373 -9.173 23.637 1.00 31.48 89 GLY A O 1
ATOM 693 N N . ASP A 1 92 ? -15.126 -7.017 23.465 1.00 28.34 90 ASP A N 1
ATOM 694 C CA . ASP A 1 92 ? -15.262 -6.983 22.033 1.00 31.48 90 ASP A CA 1
ATOM 695 C C . ASP A 1 92 ? -13.967 -7.262 21.296 1.00 33.81 90 ASP A C 1
ATOM 696 O O . ASP A 1 92 ? -14.024 -7.653 20.141 1.00 33.13 90 ASP A O 1
ATOM 701 N N . ALA A 1 93 ? -12.810 -7.054 21.926 1.00 33.52 91 ALA A N 1
ATOM 702 C CA . ALA A 1 93 ? -11.555 -7.270 21.197 1.00 35.02 91 ALA A CA 1
ATOM 703 C C . ALA A 1 93 ? -11.164 -8.785 21.135 1.00 36.63 91 ALA A C 1
ATOM 704 O O . ALA A 1 93 ? -10.377 -9.188 20.306 1.00 45.72 91 ALA A O 1
ATOM 706 N N . LEU A 1 94 ? -11.774 -9.618 21.966 1.00 33.67 92 LEU A N 1
ATOM 707 C CA . LEU A 1 94 ? -11.676 -11.067 21.869 1.00 32.80 92 LEU A CA 1
ATOM 708 C C . LEU A 1 94 ? -12.565 -11.598 20.731 1.00 36.38 92 LEU A C 1
ATOM 709 O O . LEU A 1 94 ? -13.573 -11.000 20.413 1.00 35.68 92 LEU A O 1
ATOM 714 N N . SER A 1 95 ? -12.183 -12.738 20.189 1.00 32.31 93 SER A N 1
ATOM 715 C CA . SER A 1 95 ? -12.767 -13.286 18.990 1.00 36.11 93 SER A CA 1
ATOM 716 C C . SER A 1 95 ? -12.322 -14.728 18.896 1.00 40.02 93 SER A C 1
ATOM 717 O O . SER A 1 95 ? -11.526 -15.217 19.729 1.00 35.82 93 SER A O 1
ATOM 720 N N . ASP A 1 96 ? -12.764 -15.404 17.843 1.00 36.53 94 ASP A N 1
ATOM 721 C CA . ASP A 1 96 ? -12.242 -16.729 17.567 1.00 42.27 94 ASP A CA 1
ATOM 722 C C . ASP A 1 96 ? -10.727 -16.740 17.348 1.00 34.40 94 ASP A C 1
ATOM 723 O O . ASP A 1 96 ? -10.072 -17.715 17.674 1.00 36.08 94 ASP A O 1
ATOM 728 N N . LYS A 1 97 ? -10.191 -15.649 16.843 1.00 36.42 95 LYS A N 1
ATOM 729 C CA . LYS A 1 97 ? -8.776 -15.593 16.545 1.00 37.24 95 LYS A CA 1
ATOM 730 C C . LYS A 1 97 ? -7.951 -15.1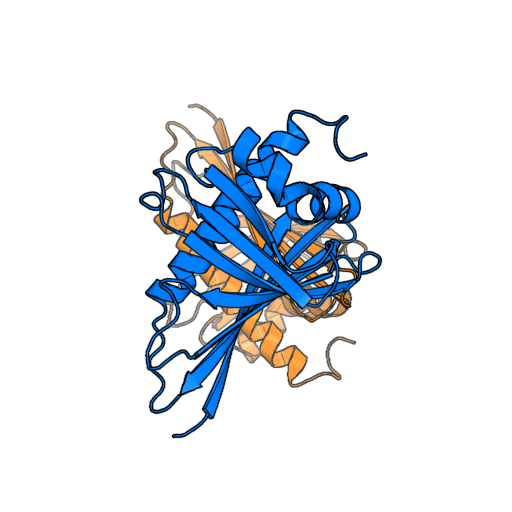32 17.741 1.00 38.40 95 LYS A C 1
ATOM 731 O O . LYS A 1 97 ? -6.771 -15.460 17.857 1.00 30.15 95 LYS A O 1
ATOM 737 N N . ILE A 1 98 ? -8.568 -14.332 18.603 1.00 36.47 96 ILE A N 1
ATOM 738 C CA . ILE A 1 98 ? -7.856 -13.689 19.688 1.00 33.08 96 ILE A CA 1
ATOM 739 C C . ILE A 1 98 ? -8.488 -14.175 20.961 1.00 33.65 96 ILE A C 1
ATOM 740 O O . ILE A 1 98 ? -9.581 -13.709 21.334 1.00 34.81 96 ILE A O 1
ATOM 745 N N . GLU A 1 99 ? -7.816 -15.083 21.633 1.00 29.14 97 GLU A N 1
ATOM 746 C CA . GLU A 1 99 ? -8.356 -15.715 22.838 1.00 37.30 97 GLU A CA 1
ATOM 747 C C . GLU A 1 99 ? -8.263 -14.875 24.094 1.00 35.70 97 GLU A C 1
ATOM 748 O O . GLU A 1 99 ? -9.047 -15.048 25.027 1.00 31.94 97 GLU A O 1
ATOM 754 N N . LYS A 1 100 ? -7.241 -14.024 24.138 1.00 29.99 98 LYS A N 1
ATOM 755 C CA . LYS A 1 100 ? -6.884 -13.272 25.337 1.00 29.12 98 LYS A CA 1
ATOM 756 C C . LYS A 1 100 ? -5.976 -12.110 24.868 1.00 27.41 98 LYS A C 1
ATOM 757 O O . LYS A 1 100 ? -5.321 -12.183 23.821 1.00 24.94 98 LYS A O 1
ATOM 763 N N . ILE A 1 101 ? -6.011 -11.013 25.586 1.00 25.17 99 ILE A N 1
ATOM 764 C CA . ILE A 1 101 ? -4.992 -9.941 25.396 1.00 23.68 99 ILE A CA 1
ATOM 765 C C . ILE A 1 101 ? -4.417 -9.639 26.781 1.00 22.01 99 ILE A C 1
ATOM 766 O O . ILE A 1 101 ? -5.166 -9.385 27.703 1.00 20.37 99 ILE A O 1
ATOM 771 N N . SER A 1 102 ? -3.079 -9.804 26.956 1.00 21.05 100 SER A N 1
ATOM 772 C CA . SER A 1 102 ? -2.411 -9.452 28.158 1.00 21.49 100 SER A CA 1
ATOM 773 C C . SER A 1 102 ? -1.642 -8.137 28.003 1.00 21.82 100 SER A C 1
ATOM 774 O O . SER A 1 102 ? -0.942 -7.930 27.013 1.00 20.36 100 SER A O 1
ATOM 777 N N . TYR A 1 103 ? -1.865 -7.242 28.957 1.00 20.48 101 TYR A N 1
ATOM 778 C CA . TYR A 1 103 ? -1.321 -5.901 28.950 1.00 20.99 101 TYR A CA 1
ATOM 779 C C . TYR A 1 103 ? -0.419 -5.617 30.128 1.00 24.01 101 TYR A C 1
ATOM 780 O O . TYR A 1 103 ? -0.496 -6.218 31.216 1.00 21.99 101 TYR A O 1
ATOM 789 N N . GLU A 1 104 ? 0.481 -4.692 29.890 1.00 23.07 102 GLU A N 1
ATOM 790 C CA . GLU A 1 104 ? 1.225 -4.049 30.883 1.00 24.61 102 GLU A CA 1
ATOM 791 C C . GLU A 1 104 ? 1.247 -2.541 30.664 1.00 24.04 102 GLU A C 1
ATOM 792 O O . GLU A 1 104 ? 1.388 -2.066 29.525 1.00 22.87 102 GLU A O 1
ATOM 798 N N . THR A 1 105 ? 1.033 -1.802 31.764 1.00 23.88 103 THR A N 1
ATOM 799 C CA . THR A 1 105 ? 1.272 -0.350 31.842 1.00 23.65 103 THR A CA 1
ATOM 800 C C . THR A 1 105 ? 2.449 -0.196 32.825 1.00 24.94 103 THR A C 1
ATOM 801 O O . THR A 1 105 ? 2.394 -0.647 34.016 1.00 22.25 103 THR A O 1
ATOM 805 N N . LYS A 1 106 ? 3.534 0.403 32.349 1.00 24.41 104 LYS A N 1
ATOM 806 C CA . LYS A 1 106 ? 4.699 0.643 33.178 1.00 24.69 104 LYS A CA 1
ATOM 807 C C . LYS A 1 106 ? 5.018 2.123 33.102 1.00 26.70 104 LYS A C 1
ATOM 808 O O . LYS A 1 106 ? 5.083 2.683 31.997 1.00 24.56 104 LYS A O 1
ATOM 814 N N . LEU A 1 107 ? 5.229 2.738 34.254 1.00 26.77 105 LEU A N 1
ATOM 815 C CA . LEU A 1 107 ? 5.675 4.176 34.323 1.00 25.70 105 LEU A CA 1
ATOM 816 C C . LEU A 1 107 ? 7.157 4.278 34.655 1.00 28.23 105 LEU A C 1
ATOM 817 O O . LEU A 1 107 ? 7.634 3.859 35.706 1.00 28.91 105 LEU A O 1
ATOM 822 N N . VAL A 1 108 ? 7.895 4.863 33.737 1.00 26.23 106 VAL A N 1
ATOM 823 C CA . VAL A 1 108 ? 9.327 4.991 33.856 1.00 26.19 106 VAL A CA 1
ATOM 824 C C . VAL A 1 108 ? 9.625 6.459 34.122 1.00 21.55 106 VAL A C 1
ATOM 825 O O . VAL A 1 108 ? 9.140 7.313 33.415 1.00 22.17 106 VAL A O 1
ATOM 829 N N . SER A 1 109 ? 10.547 6.741 35.011 1.00 22.24 107 SER A N 1
ATOM 830 C CA . SER A 1 109 ? 10.971 8.146 35.247 1.00 24.50 107 SER A CA 1
ATOM 831 C C . SER A 1 109 ? 12.024 8.602 34.242 1.00 24.46 107 SER A C 1
ATOM 832 O O . SER A 1 109 ? 12.771 7.805 33.618 1.00 22.24 107 SER A O 1
ATOM 835 N N . SER A 1 110 ? 11.957 9.882 33.939 1.00 22.63 108 SER A N 1
ATOM 836 C CA . SER A 1 110 ? 12.974 10.530 33.136 1.00 23.67 108 SER A CA 1
ATOM 837 C C . SER A 1 110 ? 13.694 11.552 33.977 1.00 22.25 108 SER A C 1
ATOM 838 O O . SER A 1 110 ? 13.181 12.023 35.008 1.00 23.26 108 SER A O 1
ATOM 841 N N . SER A 1 111 ? 14.868 11.947 33.524 1.00 21.96 109 SER A N 1
ATOM 842 C CA . SER A 1 111 ? 15.719 12.774 34.369 1.00 24.23 109 SER A CA 1
ATOM 843 C C . SER A 1 111 ? 15.302 14.253 34.381 1.00 26.87 109 SER A C 1
ATOM 844 O O . SER A 1 111 ? 15.898 15.021 35.101 1.00 25.73 109 SER A O 1
ATOM 847 N N . ASP A 1 112 ? 14.297 14.618 33.604 1.00 27.48 110 ASP A N 1
ATOM 848 C CA . ASP A 1 112 ? 13.689 15.945 33.610 1.00 32.02 110 ASP A CA 1
ATOM 849 C C . ASP A 1 112 ? 12.546 16.035 34.662 1.00 31.43 110 ASP A C 1
ATOM 850 O O . ASP A 1 112 ? 11.838 17.018 34.679 1.00 33.67 110 ASP A O 1
ATOM 855 N N . GLY A 1 113 ? 12.351 14.983 35.467 1.00 29.64 111 GLY A N 1
ATOM 856 C CA . GLY A 1 113 ? 11.260 14.913 36.466 1.00 27.83 111 GLY A CA 1
ATOM 857 C C . GLY A 1 113 ? 9.945 14.318 35.981 1.00 29.48 111 GLY A C 1
ATOM 858 O O . GLY A 1 113 ? 8.985 14.196 36.755 1.00 27.63 111 GLY A O 1
ATOM 859 N N . GLY A 1 114 ? 9.884 13.930 34.699 1.00 27.03 112 GLY A N 1
ATOM 860 C CA . GLY A 1 114 ? 8.674 13.421 34.088 1.00 24.61 112 GLY A CA 1
ATOM 861 C C . GLY A 1 114 ? 8.510 11.897 34.099 1.00 20.64 112 GLY A C 1
ATOM 862 O O . GLY A 1 114 ? 9.240 11.196 34.738 1.00 21.01 112 GLY A O 1
ATOM 863 N N . SER A 1 115 ? 7.541 11.405 33.335 1.00 24.20 113 SER A N 1
ATOM 864 C CA . SER A 1 115 ? 7.303 9.992 33.211 1.00 23.48 113 SER A CA 1
ATOM 865 C C . SER A 1 115 ? 7.306 9.613 31.748 1.00 23.49 113 SER A C 1
ATOM 866 O O . SER A 1 115 ? 6.902 10.369 30.894 1.00 23.88 113 SER A O 1
ATOM 869 N N . ILE A 1 116 ? 7.675 8.370 31.495 1.00 25.84 114 ILE A N 1
ATOM 870 C CA . ILE A 1 116 ? 7.356 7.741 30.222 1.00 23.41 114 ILE A CA 1
ATOM 871 C C . ILE A 1 116 ? 6.255 6.724 30.536 1.00 22.32 114 ILE A C 1
ATOM 872 O O . ILE A 1 116 ? 6.426 5.923 31.415 1.00 24.03 114 ILE A O 1
ATOM 877 N N . ILE A 1 117 ? 5.123 6.844 29.866 1.00 23.87 115 ILE A N 1
ATOM 878 C CA . ILE A 1 117 ? 4.006 5.894 30.060 1.00 25.82 115 ILE A CA 1
ATOM 879 C C . ILE A 1 117 ? 4.120 4.791 29.008 1.00 24.75 115 ILE A C 1
ATOM 880 O O . ILE A 1 117 ? 3.888 5.083 27.816 1.00 23.05 115 ILE A O 1
ATOM 885 N N . LYS A 1 118 ? 4.547 3.586 29.404 1.00 21.48 116 LYS A N 1
ATOM 886 C CA . LYS A 1 118 ? 4.724 2.533 28.404 1.00 22.37 116 LYS A CA 1
ATOM 887 C C . LYS A 1 118 ? 3.540 1.580 28.427 1.00 23.97 116 LYS A C 1
ATOM 888 O O . LYS A 1 118 ? 3.210 1.086 29.528 1.00 22.65 116 LYS A O 1
ATOM 894 N N . SER A 1 119 ? 3.003 1.252 27.245 1.00 22.01 117 SER A N 1
ATOM 895 C CA . SER A 1 119 ? 1.874 0.324 27.127 1.00 21.99 117 SER A CA 1
ATOM 896 C C . SER A 1 119 ? 2.247 -0.846 26.244 1.00 22.13 117 SER A C 1
ATOM 897 O O . SER A 1 119 ? 2.652 -0.649 25.119 1.00 21.15 117 SER A O 1
ATOM 900 N N . THR A 1 120 ? 2.152 -2.055 26.760 1.00 21.20 118 THR A N 1
ATOM 901 C CA . THR A 1 120 ? 2.478 -3.269 25.966 1.00 20.84 118 THR A CA 1
ATOM 902 C C . THR A 1 120 ? 1.171 -4.061 25.869 1.00 19.61 118 THR A C 1
ATOM 903 O O . THR A 1 120 ? 0.527 -4.313 26.908 1.00 21.61 118 THR A O 1
ATOM 907 N N . SER A 1 121 ? 0.841 -4.524 24.658 1.00 20.02 119 SER A N 1
ATOM 908 C CA . SER A 1 121 ? -0.317 -5.344 24.417 1.00 21.09 119 SER A CA 1
ATOM 909 C C . SER A 1 121 ? 0.144 -6.674 23.788 1.00 22.55 119 SER A C 1
ATOM 910 O O . SER A 1 121 ? 0.852 -6.664 22.781 1.00 21.45 119 SER A O 1
ATOM 913 N N . ASN A 1 122 ? -0.204 -7.794 24.416 1.00 20.41 120 ASN A N 1
ATOM 914 C CA . ASN A 1 122 ? 0.190 -9.134 23.936 1.00 22.52 120 ASN A CA 1
ATOM 915 C C . ASN A 1 122 ? -1.086 -9.869 23.533 1.00 19.84 120 ASN A C 1
ATOM 916 O O . ASN A 1 122 ? -1.817 -10.356 24.384 1.00 23.10 120 ASN A O 1
ATOM 921 N N . TYR A 1 123 ? -1.332 -9.947 22.239 1.00 20.54 121 TYR A N 1
ATOM 922 C CA . TYR A 1 123 ? -2.507 -10.665 21.704 1.00 21.40 121 TYR A CA 1
ATOM 923 C C . TYR A 1 123 ? -2.192 -12.163 21.603 1.00 23.35 121 TYR A C 1
ATOM 924 O O . TYR A 1 123 ? -1.285 -12.566 20.876 1.00 23.33 121 TYR A O 1
ATOM 933 N N . HIS A 1 124 ? -2.931 -12.990 22.339 1.00 24.17 122 HIS A N 1
ATOM 934 C CA . HIS A 1 124 ? -2.787 -14.430 22.276 1.00 25.50 122 HIS A CA 1
ATOM 935 C C . HIS A 1 124 ? -3.670 -14.905 21.130 1.00 31.65 122 HIS A C 1
ATOM 936 O O . HIS A 1 124 ? -4.916 -14.825 21.260 1.00 31.61 122 HIS A O 1
ATOM 943 N N . THR A 1 125 ? -3.018 -15.317 20.028 1.00 27.41 123 THR A N 1
ATOM 944 C CA . THR A 1 125 ? -3.617 -15.620 18.752 1.00 28.92 123 THR A CA 1
ATOM 945 C C . THR A 1 125 ? -3.896 -17.105 18.598 1.00 27.55 123 THR A C 1
ATOM 946 O O . THR A 1 125 ? -3.180 -17.981 19.153 1.00 26.77 123 THR A O 1
ATOM 950 N N . LYS A 1 126 ? -4.972 -17.413 17.855 1.00 29.02 124 LYS A N 1
ATOM 951 C CA . LYS A 1 126 ? -5.213 -18.795 17.376 1.00 31.61 124 LYS A CA 1
ATOM 952 C C . LYS A 1 126 ? -5.467 -18.860 15.918 1.00 35.08 124 LYS A C 1
ATOM 953 O O . LYS A 1 126 ? -6.238 -18.081 15.389 1.00 33.43 124 LYS A O 1
ATOM 959 N N . GLY A 1 127 ? -4.818 -19.811 15.254 1.00 34.33 125 GLY A N 1
ATOM 960 C CA . GLY A 1 127 ? -4.895 -19.939 13.822 1.00 33.21 125 GLY A CA 1
ATOM 961 C C . GLY A 1 127 ? -4.129 -18.879 13.088 1.00 35.17 125 GLY A C 1
ATOM 962 O O . GLY A 1 127 ? -3.190 -18.246 13.614 1.00 30.46 125 GLY A O 1
ATOM 963 N N . ASP A 1 128 ? -4.542 -18.680 11.838 1.00 31.35 126 ASP A N 1
ATOM 964 C CA . ASP A 1 128 ? -4.043 -17.624 11.036 1.00 34.79 126 ASP A CA 1
ATOM 965 C C . ASP A 1 128 ? -4.169 -16.292 11.768 1.00 33.42 126 ASP A C 1
ATOM 966 O O . ASP A 1 128 ? -5.185 -16.035 12.432 1.00 29.65 126 ASP A O 1
ATOM 971 N N . VAL A 1 129 ? -3.130 -15.477 11.630 1.00 33.69 127 VAL A N 1
ATOM 972 C CA . VAL A 1 129 ? -3.031 -14.218 12.345 1.00 33.99 127 VAL A CA 1
ATOM 973 C C . VAL A 1 129 ? -3.332 -13.078 11.387 1.00 33.77 127 VAL A C 1
ATOM 974 O O . VAL A 1 129 ? -2.622 -12.887 10.357 1.00 34.00 127 VAL A O 1
ATOM 978 N N . GLU A 1 130 ? -4.388 -12.351 11.739 1.00 33.89 128 GLU A N 1
ATOM 979 C CA . GLU A 1 130 ? -4.857 -11.168 11.030 1.00 39.81 128 GLU A CA 1
ATOM 980 C C . GLU A 1 130 ? -5.162 -10.071 12.018 1.00 38.83 128 GLU A C 1
ATOM 981 O O . GLU A 1 130 ? -6.244 -9.999 12.613 1.00 37.76 128 GLU A O 1
ATOM 987 N N . ILE A 1 131 ? -4.198 -9.191 12.180 1.00 37.78 129 ILE A N 1
ATOM 988 C CA . ILE A 1 131 ? -4.330 -8.134 13.157 1.00 37.94 129 ILE A CA 1
ATOM 989 C C . ILE A 1 131 ? -4.106 -6.895 12.392 1.00 34.17 129 ILE A C 1
ATOM 990 O O . ILE A 1 131 ? -3.085 -6.709 11.722 1.00 31.05 129 ILE A O 1
ATOM 995 N N . LYS A 1 132 ? -5.077 -6.010 12.534 1.00 37.30 130 LYS A N 1
ATOM 996 C CA . LYS A 1 132 ? -5.114 -4.802 11.751 1.00 33.88 130 LYS A CA 1
ATOM 997 C C . LYS A 1 132 ? -4.577 -3.636 12.483 1.00 32.35 130 LYS A C 1
ATOM 998 O O . LYS A 1 132 ? -4.927 -3.401 13.639 1.00 33.66 130 LYS A O 1
ATOM 1004 N N . GLU A 1 133 ? -3.707 -2.903 11.808 1.00 31.90 131 GLU A N 1
ATOM 1005 C CA . GLU A 1 133 ? -3.133 -1.670 12.304 1.00 34.26 131 GLU A CA 1
ATOM 1006 C C . GLU A 1 133 ? -4.184 -0.662 12.783 1.00 37.25 131 GLU A C 1
ATOM 1007 O O . GLU A 1 133 ? -3.978 0.051 13.770 1.00 31.74 131 GLU A O 1
ATOM 1013 N N . GLU A 1 134 ? -5.324 -0.624 12.095 1.00 33.27 132 GLU A N 1
ATOM 1014 C CA . GLU A 1 134 ? -6.403 0.263 12.479 1.00 37.11 132 GLU A CA 1
ATOM 1015 C C . GLU A 1 134 ? -6.964 -0.079 13.813 1.00 29.80 132 GLU A C 1
ATOM 1016 O O . GLU A 1 134 ? -7.225 0.833 14.573 1.00 31.46 132 GLU A O 1
ATOM 1022 N N . HIS A 1 135 ? -7.205 -1.357 14.095 1.00 26.86 133 HIS A N 1
ATOM 1023 C CA . HIS A 1 135 ? -7.754 -1.720 15.389 1.00 32.16 133 HIS A CA 1
ATOM 1024 C C . HIS A 1 135 ? -6.702 -1.487 16.513 1.00 30.79 133 HIS A C 1
ATOM 1025 O O . HIS A 1 135 ? -7.050 -1.019 17.575 1.00 29.19 133 HIS A O 1
ATOM 1032 N N . VAL A 1 136 ? -5.434 -1.833 16.264 1.00 28.15 134 VAL A N 1
ATOM 1033 C CA . VAL A 1 136 ? -4.391 -1.547 17.258 1.00 29.17 134 VAL A CA 1
ATOM 1034 C C . VAL A 1 136 ? -4.291 -0.027 17.540 1.00 27.14 134 VAL A C 1
ATOM 1035 O O . VAL A 1 136 ? -4.279 0.400 18.697 1.00 25.12 134 VAL A O 1
ATOM 1039 N N . LYS A 1 137 ? -4.253 0.812 16.508 1.00 27.42 135 LYS A N 1
ATOM 1040 C CA . LYS A 1 137 ? -4.235 2.270 16.730 1.00 30.98 135 LYS A CA 1
ATOM 1041 C C . LYS A 1 137 ? -5.438 2.840 17.450 1.00 28.75 135 LYS A C 1
ATOM 1042 O O . LYS A 1 137 ? -5.271 3.762 18.245 1.00 30.83 135 LYS A O 1
ATOM 1048 N N . ALA A 1 138 ? -6.612 2.277 17.230 1.00 27.87 136 ALA A N 1
ATOM 1049 C CA . ALA A 1 138 ? -7.836 2.742 17.884 1.00 29.60 136 ALA A CA 1
ATOM 1050 C C . ALA A 1 138 ? -7.755 2.470 19.391 1.00 29.78 136 ALA A C 1
ATOM 1051 O O . ALA A 1 138 ? -8.094 3.320 20.229 1.00 30.89 136 ALA A O 1
ATOM 1053 N N . GLY A 1 139 ? -7.236 1.285 19.727 1.00 29.12 137 GLY A N 1
ATOM 1054 C CA . GLY A 1 139 ? -6.861 0.948 21.110 1.00 26.30 137 GLY A CA 1
ATOM 1055 C C . GLY A 1 139 ? -5.865 1.929 21.759 1.00 26.55 137 GLY A C 1
ATOM 1056 O O . GLY A 1 139 ? -6.102 2.413 22.858 1.00 27.27 137 GLY A O 1
ATOM 1057 N N . LYS A 1 140 ? -4.775 2.218 21.042 1.00 26.17 138 LYS A N 1
ATOM 1058 C CA . LYS A 1 140 ? -3.757 3.155 21.451 1.00 27.28 138 LYS A CA 1
ATOM 1059 C C . LYS A 1 140 ? -4.412 4.540 21.762 1.00 31.24 138 LYS A C 1
ATOM 1060 O O . LYS A 1 140 ? -4.179 5.154 22.799 1.00 23.53 138 LYS A O 1
ATOM 1066 N N . GLU A 1 141 ? -5.263 5.004 20.861 1.00 28.88 139 GLU A N 1
ATOM 1067 C CA . GLU A 1 141 ? -5.868 6.304 21.046 1.00 30.42 139 GLU A CA 1
ATOM 1068 C C . GLU A 1 141 ? -6.878 6.329 22.180 1.00 31.03 139 GLU A C 1
ATOM 1069 O O . GLU A 1 141 ? -6.930 7.295 22.912 1.00 30.63 139 GLU A O 1
ATOM 1075 N N . LYS A 1 142 ? -7.654 5.260 22.363 1.00 32.46 140 LYS A N 1
ATOM 1076 C CA . LYS A 1 142 ? -8.515 5.219 23.505 1.00 34.43 140 LYS A CA 1
ATOM 1077 C C . LYS A 1 142 ? -7.766 5.303 24.862 1.00 30.88 140 LYS A C 1
ATOM 1078 O O . LYS A 1 142 ? -8.222 5.973 25.775 1.00 29.35 140 LYS A O 1
ATOM 1084 N N . PHE A 1 143 ? -6.695 4.547 25.005 1.00 23.95 141 PHE A N 1
ATOM 1085 C CA . PHE A 1 143 ? -5.820 4.620 26.159 1.00 25.46 141 PHE A CA 1
ATOM 1086 C C . PHE A 1 143 ? -5.300 6.004 26.364 1.00 25.36 141 PHE A C 1
ATOM 1087 O O . PHE A 1 143 ? -5.382 6.517 27.483 1.00 22.95 141 PHE A O 1
ATOM 1095 N N . SER A 1 144 ? -4.735 6.616 25.326 1.00 26.49 142 SER A N 1
ATOM 1096 C CA . SER A 1 144 ? -4.107 7.910 25.515 1.00 30.09 142 SER A CA 1
ATOM 1097 C C . SER A 1 144 ? -5.121 8.993 25.826 1.00 29.68 142 SER A C 1
ATOM 1098 O O . SER A 1 144 ? -4.876 9.821 26.699 1.00 29.61 142 SER A O 1
ATOM 1101 N N . HIS A 1 145 ? -6.288 8.915 25.221 1.00 31.07 143 HIS A N 1
ATOM 1102 C CA . HIS A 1 145 ? -7.348 9.929 25.514 1.00 36.34 143 HIS A CA 1
ATOM 1103 C C . HIS A 1 145 ? -7.752 9.906 26.992 1.00 33.17 143 HIS A C 1
ATOM 1104 O O . HIS A 1 145 ? -7.830 10.919 27.687 1.00 32.19 143 HIS A O 1
ATOM 1111 N N . LEU A 1 146 ? -8.002 8.713 27.449 1.00 31.74 144 LEU A N 1
ATOM 1112 C CA . LEU A 1 146 ? -8.301 8.473 28.826 1.00 34.38 144 LEU A CA 1
ATOM 1113 C C . LEU A 1 146 ? -7.187 8.941 29.761 1.00 31.85 144 LEU A C 1
ATOM 1114 O O . LEU A 1 146 ? -7.453 9.603 30.752 1.00 34.47 144 LEU A O 1
ATOM 1119 N N . PHE A 1 147 ? -5.945 8.550 29.469 1.00 28.57 145 PHE A N 1
ATOM 1120 C CA . PHE A 1 147 ? -4.808 9.045 30.231 1.00 29.90 145 PHE A CA 1
ATOM 1121 C C . PHE A 1 147 ? -4.737 10.580 30.289 1.00 27.77 145 PHE A C 1
ATOM 1122 O O . PHE A 1 147 ? -4.565 11.156 31.371 1.00 30.61 145 PHE A O 1
ATOM 1130 N N . LYS A 1 148 ? -4.954 11.235 29.161 1.00 26.85 146 LYS A N 1
ATOM 1131 C CA . LYS A 1 148 ? -4.833 12.677 29.075 1.00 32.44 146 LYS A CA 1
ATOM 1132 C C . LYS A 1 148 ? -5.883 13.399 29.923 1.00 32.53 146 LYS A C 1
ATOM 1133 O O . LYS A 1 148 ? -5.592 14.441 30.499 1.00 34.28 146 LYS A O 1
ATOM 1139 N N . LEU A 1 149 ? -7.085 12.840 30.005 1.00 35.73 147 LEU A N 1
ATOM 1140 C CA . LEU A 1 149 ? -8.105 13.329 30.928 1.00 37.83 147 LEU A CA 1
ATOM 1141 C C . LEU A 1 149 ? -7.690 13.300 32.389 1.00 36.92 147 LEU A C 1
ATOM 1142 O O . LEU A 1 149 ? -7.963 14.235 33.135 1.00 32.99 147 LEU A O 1
ATOM 1147 N N . VAL A 1 150 ? -7.094 12.195 32.808 1.00 31.92 148 VAL A N 1
ATOM 1148 C CA . VAL A 1 150 ? -6.639 12.059 34.175 1.00 31.15 148 VAL A CA 1
ATOM 1149 C C . VAL A 1 150 ? -5.499 13.063 34.403 1.00 32.50 148 VAL A C 1
ATOM 1150 O O . VAL A 1 150 ? -5.518 13.797 35.371 1.00 32.90 148 VAL A O 1
ATOM 1154 N N . GLU A 1 151 ? -4.523 13.080 33.504 1.00 29.37 149 GLU A N 1
ATOM 1155 C CA . GLU A 1 151 ? -3.424 14.059 33.556 1.00 29.60 149 GLU A CA 1
ATOM 1156 C C . GLU A 1 151 ? -3.980 15.499 33.705 1.00 32.28 149 GLU A C 1
ATOM 1157 O O . GLU A 1 151 ? -3.522 16.253 34.536 1.00 29.71 149 GLU A O 1
ATOM 1163 N N . GLY A 1 152 ? -4.959 15.861 32.871 1.00 34.42 150 GLY A N 1
ATOM 1164 C CA . GLY A 1 152 ? -5.639 17.177 32.976 1.00 35.49 150 GLY A CA 1
ATOM 1165 C C . GLY A 1 152 ? -6.123 17.468 34.365 1.00 32.24 150 GLY A C 1
ATOM 1166 O O . GLY A 1 152 ? -5.822 18.514 34.930 1.00 37.36 150 GLY A O 1
ATOM 1167 N N . TYR A 1 153 ? -6.868 16.531 34.924 1.00 34.55 151 TYR A N 1
ATOM 1168 C CA . TYR A 1 153 ? -7.412 16.682 36.255 1.00 35.79 151 TYR A CA 1
ATOM 1169 C C . TYR A 1 153 ? -6.329 16.872 37.336 1.00 35.39 151 TYR A C 1
ATOM 1170 O O . TYR A 1 153 ? -6.472 17.729 38.198 1.00 41.89 151 TYR A O 1
ATOM 1179 N N . LEU A 1 154 ? -5.270 16.063 37.291 1.00 31.54 152 LEU A N 1
ATOM 1180 C CA . LEU A 1 154 ? -4.212 16.113 38.257 1.00 29.02 152 LEU A CA 1
ATOM 1181 C C . LEU A 1 154 ? -3.538 17.471 38.217 1.00 31.15 152 LEU A C 1
ATOM 1182 O O . LEU A 1 154 ? -3.301 18.056 39.255 1.00 33.58 152 LEU A O 1
ATOM 1187 N N . LEU A 1 155 ? -3.254 17.970 37.026 1.00 32.24 153 LEU A N 1
ATOM 1188 C CA . LEU A 1 155 ? -2.695 19.309 36.887 1.00 37.46 153 LEU A CA 1
ATOM 1189 C C . LEU A 1 155 ? -3.613 20.374 37.441 1.00 39.03 153 LEU A C 1
ATOM 1190 O O . LEU A 1 155 ? -3.155 21.320 38.005 1.00 32.89 153 LEU A O 1
ATOM 1195 N N . ALA A 1 156 ? -4.914 20.179 37.344 1.00 37.85 154 ALA A N 1
ATOM 1196 C CA . ALA A 1 156 ? -5.853 21.156 37.841 1.00 37.05 154 ALA A CA 1
ATOM 1197 C C . ALA A 1 156 ? -6.094 21.056 39.327 1.00 41.47 154 ALA A C 1
ATOM 1198 O O . ALA A 1 156 ? -6.608 21.991 39.913 1.00 43.30 154 ALA A O 1
ATOM 1200 N N . ASN A 1 157 ? -5.835 19.886 39.906 1.00 41.02 155 ASN A N 1
ATOM 1201 C CA . ASN A 1 157 ? -6.024 19.585 41.325 1.00 41.92 155 ASN A CA 1
ATOM 1202 C C . ASN A 1 157 ? -4.748 19.054 42.010 1.00 43.19 155 ASN A C 1
ATOM 1203 O O . ASN A 1 157 ? -4.679 17.883 42.393 1.00 39.87 155 ASN A O 1
ATOM 1208 N N . PRO A 1 158 ? -3.748 19.940 42.213 1.00 48.65 156 PRO A N 1
ATOM 1209 C CA . PRO A 1 158 ? -2.426 19.496 42.651 1.00 46.93 156 PRO A CA 1
ATOM 1210 C C . PRO A 1 158 ? -2.342 18.925 44.048 1.00 42.48 156 PRO A C 1
ATOM 1211 O O . PRO A 1 158 ? -1.326 18.350 44.363 1.00 38.53 156 PRO A O 1
ATOM 1215 N N . ASN A 1 159 ? -3.397 19.017 44.857 1.00 45.40 157 ASN A N 1
ATOM 1216 C CA . ASN A 1 159 ? -3.388 18.385 46.203 1.00 46.22 157 ASN A CA 1
ATOM 1217 C C . ASN A 1 159 ? -3.821 16.976 46.280 1.00 49.20 157 ASN A C 1
ATOM 1218 O O . ASN A 1 159 ? -3.676 16.333 47.334 1.00 51.67 157 ASN A O 1
ATOM 1223 N N . GLU A 1 160 ? -4.405 16.484 45.203 1.00 46.62 158 GLU A N 1
ATOM 1224 C CA . GLU A 1 160 ? -4.835 15.116 45.231 1.00 44.63 158 GLU A CA 1
ATOM 1225 C C . GLU A 1 160 ? -3.710 14.232 44.783 1.00 39.08 158 GLU A C 1
ATOM 1226 O O . GLU A 1 160 ? -2.892 14.643 43.934 1.00 40.45 158 GLU A O 1
ATOM 1232 N N . TYR A 1 161 ? -3.667 13.040 45.397 1.00 35.12 159 TYR A N 1
ATOM 1233 C CA . TYR A 1 161 ? -2.739 11.965 45.055 1.00 35.70 159 TYR A CA 1
ATOM 1234 C C . TYR A 1 161 ? -1.264 12.359 45.339 1.00 41.45 159 TYR A C 1
ATOM 1235 O O . TYR A 1 161 ? -0.317 11.972 44.616 1.00 35.83 159 TYR A O 1
ATOM 1244 N N . CYS A 1 162 ? -1.108 13.166 46.384 1.00 46.80 160 CYS A N 1
ATOM 1245 C CA . CYS A 1 162 ? 0.195 13.426 46.962 1.00 49.83 160 CYS A CA 1
ATOM 1246 C C . CYS A 1 162 ? 0.484 12.376 48.000 1.00 43.47 160 CYS A C 1
ATOM 1247 O O . CYS A 1 162 ? 1.635 12.230 48.344 1.00 57.76 160 CYS A O 1
ATOM 1250 N N . ALA B 1 1 ? 3.656 44.736 10.004 1.00 43.49 -1 ALA B N 1
ATOM 1251 C CA . ALA B 1 1 ? 3.333 43.281 9.934 1.00 44.68 -1 ALA B CA 1
ATOM 1252 C C . ALA B 1 1 ? 3.671 42.594 11.263 1.00 35.07 -1 ALA B C 1
ATOM 1253 O O . ALA B 1 1 ? 4.762 42.745 11.768 1.00 31.16 -1 ALA B O 1
ATOM 1255 N N . MET B 1 2 ? 2.696 41.871 11.787 1.00 31.62 0 MET B N 1
ATOM 1256 C CA . MET B 1 2 ? 2.794 41.122 13.049 1.00 31.43 0 MET B CA 1
ATOM 1257 C C . MET B 1 2 ? 3.968 40.105 12.993 1.00 30.77 0 MET B C 1
ATOM 1258 O O . MET B 1 2 ? 4.102 39.358 12.007 1.00 32.59 0 MET B O 1
ATOM 1263 N N . ALA B 1 3 ? 4.808 40.128 14.009 1.00 26.68 1 ALA B N 1
ATOM 1264 C CA . ALA B 1 3 ? 5.880 39.129 14.182 1.00 25.11 1 ALA B CA 1
ATOM 1265 C C . ALA B 1 3 ? 5.465 38.240 15.315 1.00 27.76 1 ALA B C 1
ATOM 1266 O O . ALA B 1 3 ? 5.088 38.735 16.372 1.00 26.41 1 ALA B O 1
ATOM 1268 N N . GLY B 1 4 ? 5.614 36.937 15.149 1.00 24.51 2 GLY B N 1
ATOM 1269 C CA . GLY B 1 4 ? 5.324 36.003 16.219 1.00 24.44 2 GLY B CA 1
ATOM 1270 C C . GLY B 1 4 ? 6.161 34.738 16.121 1.00 22.47 2 GLY B C 1
ATOM 1271 O O . GLY B 1 4 ? 6.939 34.557 15.178 1.00 23.68 2 GLY B O 1
ATOM 1272 N N . VAL B 1 5 ? 5.949 33.848 17.046 1.00 21.57 3 VAL B N 1
ATOM 1273 C CA . VAL B 1 5 ? 6.606 32.561 16.992 1.00 23.52 3 VAL B CA 1
ATOM 1274 C C . VAL B 1 5 ? 5.602 31.453 17.112 1.00 21.92 3 VAL B C 1
ATOM 1275 O O . VAL B 1 5 ? 4.873 31.366 18.096 1.00 23.74 3 VAL B O 1
ATOM 1279 N N . PHE B 1 6 ? 5.547 30.552 16.132 1.00 21.67 4 PHE B N 1
ATOM 1280 C CA . PHE B 1 6 ? 4.804 29.334 16.397 1.00 20.19 4 PHE B CA 1
ATOM 1281 C C . PHE B 1 6 ? 5.695 28.141 16.846 1.00 21.38 4 PHE B C 1
ATOM 1282 O O . PHE B 1 6 ? 6.573 27.702 16.107 1.00 21.83 4 PHE B O 1
ATOM 1290 N N . THR B 1 7 ? 5.387 27.538 17.986 1.00 18.83 5 THR B N 1
ATOM 1291 C CA . THR B 1 7 ? 6.254 26.473 18.517 1.00 20.93 5 THR B CA 1
ATOM 1292 C C . THR B 1 7 ? 5.501 25.116 18.499 1.00 21.95 5 THR B C 1
ATOM 1293 O O . THR B 1 7 ? 4.345 25.025 18.935 1.00 23.49 5 THR B O 1
ATOM 1297 N N . TYR B 1 8 ? 6.151 24.101 17.974 1.00 22.73 6 TYR B N 1
ATOM 1298 C CA . TYR B 1 8 ? 5.665 22.746 17.951 1.00 22.01 6 TYR B CA 1
ATOM 1299 C C . TYR B 1 8 ? 6.755 21.871 18.569 1.00 24.76 6 TYR B C 1
ATOM 1300 O O . TYR B 1 8 ? 7.902 21.944 18.104 1.00 24.08 6 TYR B O 1
ATOM 1309 N N . GLU B 1 9 ? 6.373 21.046 19.549 1.00 24.25 7 GLU B N 1
ATOM 1310 C CA . GLU B 1 9 ? 7.230 20.151 20.290 1.00 25.35 7 GLU B CA 1
ATOM 1311 C C . GLU B 1 9 ? 6.765 18.718 20.070 1.00 25.76 7 GLU B C 1
ATOM 1312 O O . GLU B 1 9 ? 5.566 18.441 20.089 1.00 23.53 7 GLU B O 1
ATOM 1318 N N . THR B 1 10 ? 7.704 17.802 19.800 1.00 29.23 8 THR B N 1
ATOM 1319 C CA . THR B 1 10 ? 7.399 16.369 19.744 1.00 30.19 8 THR B CA 1
ATOM 1320 C C . THR B 1 10 ? 8.576 15.587 20.388 1.00 29.23 8 THR B C 1
ATOM 1321 O O . THR B 1 10 ? 9.662 16.103 20.470 1.00 23.96 8 THR B O 1
ATOM 1325 N N . GLU B 1 11 ? 8.298 14.375 20.866 1.00 25.37 9 GLU B N 1
ATOM 1326 C CA . GLU B 1 11 ? 9.234 13.564 21.617 1.00 29.97 9 GLU B CA 1
ATOM 1327 C C . GLU B 1 11 ? 9.102 12.134 21.075 1.00 30.44 9 GLU B C 1
ATOM 1328 O O . GLU B 1 11 ? 8.003 11.756 20.665 1.00 28.58 9 GLU B O 1
ATOM 1334 N N . PHE B 1 12 ? 10.163 11.319 21.124 1.00 25.83 10 PHE B N 1
ATOM 1335 C CA . PHE B 1 12 ? 9.966 9.851 21.028 1.00 26.01 10 PHE B CA 1
ATOM 1336 C C . PHE B 1 12 ? 11.093 9.238 21.847 1.00 26.73 10 PHE B C 1
ATOM 1337 O O . PHE B 1 12 ? 11.872 9.985 22.462 1.00 25.78 10 PHE B O 1
ATOM 1345 N N . THR B 1 13 ? 11.147 7.909 21.902 1.00 24.37 11 THR B N 1
ATOM 1346 C CA . THR B 1 13 ? 12.053 7.259 22.823 1.00 24.83 11 THR B CA 1
ATOM 1347 C C . THR B 1 13 ? 12.954 6.327 22.130 1.00 25.92 11 THR B C 1
ATOM 1348 O O . THR B 1 13 ? 12.630 5.867 21.065 1.00 29.76 11 THR B O 1
ATOM 1352 N N . SER B 1 14 ? 14.127 6.129 22.724 1.00 26.65 12 SER B N 1
ATOM 1353 C CA . SER B 1 14 ? 15.099 5.162 22.246 1.00 28.96 12 SER B CA 1
ATOM 1354 C C . SER B 1 14 ? 15.617 4.357 23.412 1.00 30.69 12 SER B C 1
ATOM 1355 O O . SER B 1 14 ? 15.637 4.810 24.571 1.00 25.47 12 SER B O 1
ATOM 1358 N N . VAL B 1 15 ? 16.052 3.142 23.076 1.00 32.78 13 VAL B N 1
ATOM 1359 C CA . VAL B 1 15 ? 16.699 2.236 24.012 1.00 32.32 13 VAL B CA 1
ATOM 1360 C C . VAL B 1 15 ? 18.140 2.636 24.278 1.00 28.94 13 VAL B C 1
ATOM 1361 O O . VAL B 1 15 ? 18.718 2.167 25.212 1.00 28.11 13 VAL B O 1
ATOM 1365 N N . ILE B 1 16 ? 18.750 3.439 23.428 1.00 25.42 14 ILE B N 1
ATOM 1366 C CA . ILE B 1 16 ? 20.091 3.950 23.656 1.00 30.61 14 ILE B CA 1
ATOM 1367 C C . ILE B 1 16 ? 20.147 5.205 24.543 1.00 30.23 14 ILE B C 1
ATOM 1368 O O . ILE B 1 16 ? 19.359 6.163 24.341 1.00 30.64 14 ILE B O 1
ATOM 1373 N N . PRO B 1 17 ? 21.094 5.241 25.490 1.00 30.84 15 PRO B N 1
ATOM 1374 C CA . PRO B 1 17 ? 21.176 6.444 26.355 1.00 27.30 15 PRO B CA 1
ATOM 1375 C C . PRO B 1 17 ? 21.836 7.622 25.657 1.00 26.73 15 PRO B C 1
ATOM 1376 O O . PRO B 1 17 ? 22.399 7.458 24.601 1.00 27.71 15 PRO B O 1
ATOM 1380 N N . PRO B 1 18 ? 21.743 8.824 26.238 1.00 26.24 16 PRO B N 1
ATOM 1381 C CA . PRO B 1 18 ? 22.053 10.034 25.525 1.00 25.18 16 PRO B CA 1
ATOM 1382 C C . PRO B 1 18 ? 23.479 10.178 25.003 1.00 30.68 16 PRO B C 1
ATOM 1383 O O . PRO B 1 18 ? 23.635 10.662 23.871 1.00 28.42 16 PRO B O 1
ATOM 1387 N N . PRO B 1 19 ? 24.504 9.773 25.785 1.00 31.19 17 PRO B N 1
ATOM 1388 C CA . PRO B 1 19 ? 25.882 10.121 25.378 1.00 32.97 17 PRO B CA 1
ATOM 1389 C C . PRO B 1 19 ? 26.171 9.616 23.985 1.00 30.33 17 PRO B C 1
ATOM 1390 O O . PRO B 1 19 ? 26.616 10.336 23.095 1.00 29.03 17 PRO B O 1
ATOM 1394 N N . ARG B 1 20 ? 25.822 8.387 23.784 1.00 33.17 18 ARG B N 1
ATOM 1395 C CA . ARG B 1 20 ? 26.052 7.768 22.527 1.00 36.11 18 ARG B CA 1
ATOM 1396 C C . ARG B 1 20 ? 25.268 8.372 21.345 1.00 34.21 18 ARG B C 1
ATOM 1397 O O . ARG B 1 20 ? 25.838 8.667 20.304 1.00 29.61 18 ARG B O 1
ATOM 1405 N N . LEU B 1 21 ? 23.951 8.479 21.502 1.00 30.77 19 LEU B N 1
ATOM 1406 C CA . LEU B 1 21 ? 23.113 9.212 20.553 1.00 28.29 19 LEU B CA 1
ATOM 1407 C C . LEU B 1 21 ? 23.619 10.578 20.225 1.00 27.00 19 LEU B C 1
ATOM 1408 O O . LEU B 1 21 ? 23.736 10.922 19.051 1.00 29.52 19 LEU B O 1
ATOM 1413 N N . PHE B 1 22 ? 23.992 11.360 21.230 1.00 26.31 20 PHE B N 1
ATOM 1414 C CA . PHE B 1 22 ? 24.473 12.695 20.972 1.00 24.87 20 PHE B CA 1
ATOM 1415 C C . PHE B 1 22 ? 25.776 12.750 20.139 1.00 29.80 20 PHE B C 1
ATOM 1416 O O . PHE B 1 22 ? 25.937 13.638 19.267 1.00 24.30 20 PHE B O 1
ATOM 1424 N N . LYS B 1 23 ? 26.691 11.807 20.394 1.00 30.53 21 LYS B N 1
ATOM 1425 C CA . LYS B 1 23 ? 27.975 11.747 19.672 1.00 30.41 21 LYS B CA 1
ATOM 1426 C C . LYS B 1 23 ? 27.775 11.464 18.179 1.00 29.55 21 LYS B C 1
ATOM 1427 O O . LYS B 1 23 ? 28.419 12.077 17.325 1.00 28.44 21 LYS B O 1
ATOM 1433 N N . ALA B 1 24 ? 26.820 10.586 17.904 1.00 25.69 22 ALA B N 1
ATOM 1434 C CA . ALA B 1 24 ? 26.550 10.063 16.606 1.00 28.69 22 ALA B CA 1
ATOM 1435 C C . ALA B 1 24 ? 25.546 10.894 15.815 1.00 32.38 22 ALA B C 1
ATOM 1436 O O . ALA B 1 24 ? 25.895 11.465 14.775 1.00 34.96 22 ALA B O 1
ATOM 1438 N N . PHE B 1 25 ? 24.298 10.899 16.306 1.00 32.15 23 PHE B N 1
ATOM 1439 C CA . PHE B 1 25 ? 23.160 11.544 15.623 1.00 31.35 23 PHE B CA 1
ATOM 1440 C C . PHE B 1 25 ? 23.344 13.050 15.554 1.00 30.64 23 PHE B C 1
ATOM 1441 O O . PHE B 1 25 ? 22.908 13.672 14.575 1.00 27.78 23 PHE B O 1
ATOM 1449 N N . ILE B 1 26 ? 23.981 13.641 16.563 1.00 28.50 24 ILE B N 1
ATOM 1450 C CA . ILE B 1 26 ? 24.279 15.071 16.543 1.00 29.34 24 ILE B CA 1
ATOM 1451 C C . ILE B 1 26 ? 25.720 15.374 16.111 1.00 33.60 24 ILE B C 1
ATOM 1452 O O . ILE B 1 26 ? 25.952 15.984 15.065 1.00 29.19 24 ILE B O 1
ATOM 1457 N N . LEU B 1 27 ? 26.706 15.020 16.921 1.00 30.92 25 LEU B N 1
ATOM 1458 C CA . LEU B 1 27 ? 28.014 15.591 16.668 1.00 30.77 25 LEU B CA 1
ATOM 1459 C C . LEU B 1 27 ? 28.721 15.009 15.424 1.00 32.76 25 LEU B C 1
ATOM 1460 O O . LEU B 1 27 ? 29.625 15.658 14.889 1.00 35.95 25 LEU B O 1
ATOM 1465 N N . ASP B 1 28 ? 28.323 13.823 14.978 1.00 33.02 26 ASP B N 1
ATOM 1466 C CA . ASP B 1 28 ? 28.983 13.242 13.826 1.00 35.44 26 ASP B CA 1
ATOM 1467 C C . ASP B 1 28 ? 28.034 13.068 12.674 1.00 35.67 26 ASP B C 1
ATOM 1468 O O . ASP B 1 28 ? 28.293 12.281 11.727 1.00 39.10 26 ASP B O 1
ATOM 1473 N N . ALA B 1 29 ? 26.955 13.847 12.697 1.00 29.26 27 ALA B N 1
ATOM 1474 C CA . ALA B 1 29 ? 25.915 13.704 11.706 1.00 31.41 27 ALA B CA 1
ATOM 1475 C C . ALA B 1 29 ? 26.400 13.964 10.265 1.00 31.33 27 ALA B C 1
ATOM 1476 O O . ALA B 1 29 ? 25.960 13.262 9.359 1.00 29.15 27 ALA B O 1
ATOM 1478 N N . ASP B 1 30 ? 27.269 14.967 10.083 1.00 37.92 28 ASP B N 1
ATOM 1479 C CA . ASP B 1 30 ? 27.849 15.280 8.741 1.00 42.91 28 ASP B CA 1
ATOM 1480 C C . ASP B 1 30 ? 28.578 14.117 8.138 1.00 43.39 28 ASP B C 1
ATOM 1481 O O . ASP B 1 30 ? 28.451 13.900 6.966 1.00 48.01 28 ASP B O 1
ATOM 1486 N N . ASN B 1 31 ? 29.341 13.379 8.942 1.00 44.87 29 ASN B N 1
ATOM 1487 C CA . ASN B 1 31 ? 30.130 12.253 8.440 1.00 47.71 29 ASN B CA 1
ATOM 1488 C C . ASN B 1 31 ? 29.382 10.946 8.417 1.00 44.81 29 ASN B C 1
ATOM 1489 O O . ASN B 1 31 ? 29.475 10.190 7.438 1.00 41.31 29 ASN B O 1
ATOM 1494 N N . LEU B 1 32 ? 28.612 10.689 9.468 1.00 42.42 30 LEU B N 1
ATOM 1495 C CA . LEU B 1 32 ? 27.979 9.396 9.646 1.00 41.39 30 LEU B CA 1
ATOM 1496 C C . LEU B 1 32 ? 26.822 9.164 8.716 1.00 39.98 30 LEU B C 1
ATOM 1497 O O . LEU B 1 32 ? 26.695 8.085 8.142 1.00 41.33 30 LEU B O 1
ATOM 1502 N N . ILE B 1 33 ? 25.909 10.116 8.672 1.00 38.02 31 ILE B N 1
ATOM 1503 C CA . ILE B 1 33 ? 24.682 9.915 7.931 1.00 36.79 31 ILE B CA 1
ATOM 1504 C C . ILE B 1 33 ? 24.918 9.859 6.361 1.00 40.21 31 ILE B C 1
ATOM 1505 O O . ILE B 1 33 ? 24.341 8.990 5.688 1.00 40.97 31 ILE B O 1
ATOM 1510 N N . PRO B 1 34 ? 25.720 10.768 5.772 1.00 38.88 32 PRO B N 1
ATOM 1511 C CA . PRO B 1 34 ? 25.952 10.522 4.313 1.00 41.54 32 PRO B CA 1
ATOM 1512 C C . PRO B 1 34 ? 26.653 9.184 3.995 1.00 46.49 32 PRO B C 1
ATOM 1513 O O . PRO B 1 34 ? 26.468 8.634 2.889 1.00 52.60 32 PRO B O 1
ATOM 1517 N N . LYS B 1 35 ? 27.482 8.700 4.917 1.00 47.28 33 LYS B N 1
ATOM 1518 C CA . LYS B 1 35 ? 28.024 7.339 4.831 1.00 50.22 33 LYS B CA 1
ATOM 1519 C C . LYS B 1 35 ? 26.981 6.248 5.040 1.00 48.31 33 LYS B C 1
ATOM 1520 O O . LYS B 1 35 ? 26.923 5.300 4.272 1.00 54.43 33 LYS B O 1
ATOM 1526 N N . ILE B 1 36 ? 26.223 6.358 6.110 1.00 43.80 34 ILE B N 1
ATOM 1527 C CA . ILE B 1 36 ? 25.100 5.442 6.429 1.00 57.86 34 ILE B CA 1
ATOM 1528 C C . ILE B 1 36 ? 23.966 5.461 5.437 1.00 54.66 34 ILE B C 1
ATOM 1529 O O . ILE B 1 36 ? 23.510 4.415 5.020 1.00 67.72 34 ILE B O 1
ATOM 1534 N N . ALA B 1 37 ? 23.433 6.637 5.156 1.00 56.00 35 ALA B N 1
ATOM 1535 C CA . ALA B 1 37 ? 22.137 6.748 4.473 1.00 54.28 35 ALA B CA 1
ATOM 1536 C C . ALA B 1 37 ? 22.284 7.694 3.292 1.00 58.61 35 ALA B C 1
ATOM 1537 O O . ALA B 1 37 ? 21.577 8.709 3.218 1.00 51.95 35 ALA B O 1
ATOM 1539 N N . PRO B 1 38 ? 23.189 7.346 2.341 1.00 59.87 36 PRO B N 1
ATOM 1540 C CA . PRO B 1 38 ? 23.432 8.209 1.182 1.00 57.01 36 PRO B CA 1
ATOM 1541 C C . PRO B 1 38 ? 22.183 8.667 0.376 1.00 53.21 36 PRO B C 1
ATOM 1542 O O . PRO B 1 38 ? 22.262 9.713 -0.301 1.00 55.98 36 PRO B O 1
ATOM 1546 N N . GLN B 1 39 ? 21.072 7.934 0.449 1.00 47.01 37 GLN B N 1
ATOM 1547 C CA . GLN B 1 39 ? 19.797 8.422 -0.150 1.00 53.87 37 GLN B CA 1
ATOM 1548 C C . GLN B 1 39 ? 19.115 9.491 0.581 1.00 52.85 37 GLN B C 1
ATOM 1549 O O . GLN B 1 39 ? 18.299 10.214 0.001 1.00 60.50 37 GLN B O 1
ATOM 1555 N N . ALA B 1 40 ? 19.322 9.487 1.892 1.00 47.98 38 ALA B N 1
ATOM 1556 C CA . ALA B 1 40 ? 18.786 10.509 2.715 1.00 44.55 38 ALA B CA 1
ATOM 1557 C C . ALA B 1 40 ? 19.633 11.761 2.539 1.00 38.87 38 ALA B C 1
ATOM 1558 O O . ALA B 1 40 ? 19.126 12.816 2.259 1.00 37.68 38 ALA B O 1
ATOM 1560 N N . VAL B 1 41 ? 20.946 11.632 2.656 1.00 43.56 39 VAL B N 1
ATOM 1561 C CA . VAL B 1 41 ? 21.781 12.792 2.612 1.00 44.64 39 VAL B CA 1
ATOM 1562 C C . VAL B 1 41 ? 22.910 12.529 1.652 1.00 44.59 39 VAL B C 1
ATOM 1563 O O . VAL B 1 41 ? 23.836 11.783 1.936 1.00 42.61 39 VAL B O 1
ATOM 1567 N N . LYS B 1 42 ? 22.852 13.223 0.537 1.00 43.28 40 LYS B N 1
ATOM 1568 C CA . LYS B 1 42 ? 23.900 13.157 -0.411 1.00 42.46 40 LYS B CA 1
ATOM 1569 C C . LYS B 1 42 ? 25.189 13.705 0.172 1.00 43.82 40 LYS B C 1
ATOM 1570 O O . LYS B 1 42 ? 26.207 13.043 0.117 1.00 40.31 40 LYS B O 1
ATOM 1576 N N . CYS B 1 43 ? 25.148 14.926 0.713 1.00 41.93 41 CYS B N 1
ATOM 1577 C CA . CYS B 1 43 ? 26.267 15.422 1.534 1.00 45.59 41 CYS B CA 1
ATOM 1578 C C . CYS B 1 43 ? 25.886 16.592 2.460 1.00 41.99 41 CYS B C 1
ATOM 1579 O O . CYS B 1 43 ? 24.775 17.156 2.399 1.00 34.60 41 CYS B O 1
ATOM 1582 N N . ALA B 1 44 ? 26.839 16.914 3.317 1.00 33.67 42 ALA B N 1
ATOM 1583 C CA . ALA B 1 44 ? 26.731 17.997 4.249 1.00 42.00 42 ALA B CA 1
ATOM 1584 C C . ALA B 1 44 ? 28.061 18.682 4.206 1.00 41.99 42 ALA B C 1
ATOM 1585 O O . ALA B 1 44 ? 29.100 18.009 4.289 1.00 45.38 42 ALA B O 1
ATOM 1587 N N . GLU B 1 45 ? 28.042 20.001 4.100 1.00 42.78 43 GLU B N 1
ATOM 1588 C CA . GLU B 1 45 ? 29.300 20.766 4.020 1.00 47.87 43 GLU B CA 1
ATOM 1589 C C . GLU B 1 45 ? 29.320 21.993 4.913 1.00 39.49 43 GLU B C 1
ATOM 1590 O O . GLU B 1 45 ? 28.391 22.797 4.906 1.00 43.10 43 GLU B O 1
ATOM 1596 N N . ILE B 1 46 ? 30.389 22.143 5.673 1.00 35.70 44 ILE B N 1
ATOM 1597 C CA . ILE B 1 46 ? 30.604 23.365 6.432 1.00 36.57 44 ILE B CA 1
ATOM 1598 C C . ILE B 1 46 ? 31.058 24.455 5.506 1.00 39.33 44 ILE B C 1
ATOM 1599 O O . ILE B 1 46 ? 32.135 24.348 4.900 1.00 35.97 44 ILE B O 1
ATOM 1604 N N . ILE B 1 47 ? 30.234 25.492 5.409 1.00 41.02 45 ILE B N 1
ATOM 1605 C CA . ILE B 1 47 ? 30.524 26.697 4.641 1.00 41.28 45 ILE B CA 1
ATOM 1606 C C . ILE B 1 47 ? 31.465 27.566 5.435 1.00 42.20 45 ILE B C 1
ATOM 1607 O O . ILE B 1 47 ? 32.460 28.050 4.882 1.00 43.34 45 ILE B O 1
ATOM 1612 N N . GLU B 1 48 ? 31.147 27.782 6.706 1.00 36.13 46 GLU B N 1
ATOM 1613 C CA . GLU B 1 48 ? 31.998 28.597 7.575 1.00 36.21 46 GLU B CA 1
ATOM 1614 C C . GLU B 1 48 ? 31.865 28.178 9.004 1.00 39.81 46 GLU B C 1
ATOM 1615 O O . GLU B 1 48 ? 30.866 27.538 9.360 1.00 38.92 46 GLU B O 1
ATOM 1621 N N . GLY B 1 49 ? 32.859 28.558 9.798 1.00 37.13 47 GLY B N 1
ATOM 1622 C CA . GLY B 1 49 ? 32.898 28.296 11.219 1.00 37.58 47 GLY B CA 1
ATOM 1623 C C . GLY B 1 49 ? 33.612 27.007 11.505 1.00 39.60 47 GLY B C 1
ATOM 1624 O O . GLY B 1 49 ? 33.868 26.196 10.615 1.00 38.42 47 GLY B O 1
ATOM 1625 N N . ASP B 1 50 ? 33.932 26.821 12.772 1.00 46.99 48 ASP B N 1
ATOM 1626 C CA . ASP B 1 50 ? 34.827 25.720 13.213 1.00 51.02 48 ASP B CA 1
ATOM 1627 C C . ASP B 1 50 ? 34.049 24.544 13.821 1.00 52.19 48 ASP B C 1
ATOM 1628 O O . ASP B 1 50 ? 34.629 23.604 14.360 1.00 46.27 48 ASP B O 1
ATOM 1633 N N . GLY B 1 51 ? 32.725 24.613 13.739 1.00 51.34 49 GLY B N 1
ATOM 1634 C CA . GLY B 1 51 ? 31.855 23.579 14.272 1.00 48.38 49 GLY B CA 1
ATOM 1635 C C . GLY B 1 51 ? 31.139 23.985 15.539 1.00 45.93 49 GLY B C 1
ATOM 1636 O O . GLY B 1 51 ? 30.261 23.263 15.981 1.00 48.14 49 GLY B O 1
ATOM 1637 N N . GLY B 1 52 ? 31.502 25.130 16.120 1.00 43.72 50 GLY B N 1
ATOM 1638 C CA . GLY B 1 52 ? 30.805 25.699 17.285 1.00 43.54 50 GLY B CA 1
ATOM 1639 C C . GLY B 1 52 ? 29.676 26.619 16.876 1.00 38.18 50 GLY B C 1
ATOM 1640 O O . GLY B 1 52 ? 29.253 26.630 15.708 1.00 41.35 50 GLY B O 1
ATOM 1641 N N . VAL B 1 53 ? 29.173 27.373 17.843 1.00 34.52 51 VAL B N 1
ATOM 1642 C CA . VAL B 1 53 ? 28.125 28.334 17.617 1.00 38.14 51 VAL B CA 1
ATOM 1643 C C . VAL B 1 53 ? 28.551 29.298 16.460 1.00 42.91 51 VAL B C 1
ATOM 1644 O O . VAL B 1 53 ? 29.693 29.761 16.416 1.00 38.58 51 VAL B O 1
ATOM 1648 N N . GLY B 1 54 ? 27.627 29.601 15.560 1.00 38.56 52 GLY B N 1
ATOM 1649 C CA . GLY B 1 54 ? 27.920 30.481 14.429 1.00 42.64 52 GLY B CA 1
ATOM 1650 C C . GLY B 1 54 ? 28.311 29.744 13.185 1.00 40.44 52 GLY B C 1
ATOM 1651 O O . GLY B 1 54 ? 28.257 30.293 12.103 1.00 36.82 52 GLY B O 1
ATOM 1652 N N . THR B 1 55 ? 28.658 28.470 13.311 1.00 39.37 53 THR B N 1
ATOM 1653 C CA . THR B 1 55 ? 28.982 27.657 12.169 1.00 37.80 53 THR B CA 1
ATOM 1654 C C . THR B 1 55 ? 27.808 27.555 11.167 1.00 34.43 53 THR B C 1
ATOM 1655 O O . THR B 1 55 ? 26.661 27.456 11.551 1.00 34.66 53 THR B O 1
ATOM 1659 N N . ILE B 1 56 ? 28.105 27.663 9.877 1.00 31.78 54 ILE B N 1
ATOM 1660 C CA . ILE B 1 56 ? 27.094 27.588 8.856 1.00 31.69 54 ILE B CA 1
ATOM 1661 C C . ILE B 1 56 ? 27.359 26.343 8.053 1.00 34.47 54 ILE B C 1
ATOM 1662 O O . ILE B 1 56 ? 28.457 26.089 7.542 1.00 39.02 54 ILE B O 1
ATOM 1667 N N . LYS B 1 57 ? 26.304 25.591 7.877 1.00 35.95 55 LYS B N 1
ATOM 1668 C CA . LYS B 1 57 ? 26.373 24.286 7.326 1.00 39.73 55 LYS B CA 1
ATOM 1669 C C . LYS B 1 57 ? 25.336 24.110 6.210 1.00 33.64 55 LYS B C 1
ATOM 1670 O O . LYS B 1 57 ? 24.227 24.588 6.344 1.00 36.31 55 LYS B O 1
ATOM 1676 N N . LYS B 1 58 ? 25.701 23.436 5.109 1.00 30.48 56 LYS B N 1
ATOM 1677 C CA . LYS B 1 58 ? 24.762 23.111 4.028 1.00 27.28 56 LYS B CA 1
ATOM 1678 C C . LYS B 1 58 ? 24.573 21.640 3.839 1.00 30.95 56 LYS B C 1
ATOM 1679 O O . LYS B 1 58 ? 25.549 20.872 3.689 1.00 28.76 56 LYS B O 1
ATOM 1685 N N . ILE B 1 59 ? 23.296 21.240 3.840 1.00 27.69 57 ILE B N 1
ATOM 1686 C CA . ILE B 1 59 ? 22.924 19.846 3.730 1.00 31.75 57 ILE B CA 1
ATOM 1687 C C . ILE B 1 59 ? 22.186 19.624 2.435 1.00 28.97 57 ILE B C 1
ATOM 1688 O O . ILE B 1 59 ? 21.212 20.322 2.155 1.00 33.82 57 ILE B O 1
ATOM 1693 N N . THR B 1 60 ? 22.623 18.669 1.621 1.00 27.20 58 THR B N 1
ATOM 1694 C CA . THR B 1 60 ? 21.914 18.374 0.360 1.00 26.87 58 THR B CA 1
ATOM 1695 C C . THR B 1 60 ? 21.322 17.016 0.428 1.00 28.16 58 THR B C 1
ATOM 1696 O O . THR B 1 60 ? 21.995 16.061 0.750 1.00 27.25 58 THR B O 1
ATOM 1700 N N . PHE B 1 61 ? 20.048 16.898 0.144 1.00 28.73 59 PHE B N 1
ATOM 1701 C CA . PHE B 1 61 ? 19.390 15.626 0.307 1.00 33.42 59 PHE B CA 1
ATOM 1702 C C . PHE B 1 61 ? 19.566 14.785 -0.949 1.00 35.17 59 PHE B C 1
ATOM 1703 O O . PHE B 1 61 ? 19.976 15.284 -1.978 1.00 31.43 59 PHE B O 1
ATOM 1711 N N . GLY B 1 62 ? 19.243 13.508 -0.827 1.00 32.28 60 GLY B N 1
ATOM 1712 C CA . GLY B 1 62 ? 19.325 12.583 -1.955 1.00 34.02 60 GLY B CA 1
ATOM 1713 C C . GLY B 1 62 ? 18.085 12.648 -2.808 1.00 37.16 60 GLY B C 1
ATOM 1714 O O . GLY B 1 62 ? 17.274 13.581 -2.757 1.00 33.54 60 GLY B O 1
ATOM 1715 N N . GLU B 1 63 ? 17.933 11.584 -3.568 1.00 39.54 61 GLU B N 1
ATOM 1716 C CA . GLU B 1 63 ? 16.976 11.488 -4.636 1.00 39.08 61 GLU B CA 1
ATOM 1717 C C . GLU B 1 63 ? 15.539 11.467 -4.152 1.00 39.31 61 GLU B C 1
ATOM 1718 O O . GLU B 1 63 ? 14.675 12.052 -4.787 1.00 40.93 61 GLU B O 1
ATOM 1724 N N . GLY B 1 64 ? 15.326 10.763 -3.049 1.00 43.25 62 GLY B N 1
ATOM 1725 C CA . GLY B 1 64 ? 14.082 10.809 -2.268 1.00 46.36 62 GLY B CA 1
ATOM 1726 C C . GLY B 1 64 ? 13.478 12.209 -2.103 1.00 46.11 62 GLY B C 1
ATOM 1727 O O . GLY B 1 64 ? 12.271 12.376 -2.236 1.00 50.28 62 GLY B O 1
ATOM 1728 N N . SER B 1 65 ? 14.305 13.209 -1.789 1.00 45.79 63 SER B N 1
ATOM 1729 C CA . SER B 1 65 ? 13.810 14.585 -1.563 1.00 46.35 63 SER B CA 1
ATOM 1730 C C . SER B 1 65 ? 14.216 15.497 -2.680 1.00 41.79 63 SER B C 1
ATOM 1731 O O . SER B 1 65 ? 14.491 16.649 -2.443 1.00 39.09 63 SER B O 1
ATOM 1734 N N . GLN B 1 66 ? 14.284 14.966 -3.898 1.00 43.36 64 GLN B N 1
ATOM 1735 C CA . GLN B 1 66 ? 14.562 15.768 -5.093 1.00 45.41 64 GLN B CA 1
ATOM 1736 C C . GLN B 1 66 ? 15.820 16.616 -4.988 1.00 44.95 64 GLN B C 1
ATOM 1737 O O . GLN B 1 66 ? 15.853 17.737 -5.491 1.00 41.74 64 GLN B O 1
ATOM 1743 N N . PHE B 1 67 ? 16.850 16.058 -4.342 1.00 42.25 65 PHE B N 1
ATOM 1744 C CA . PHE B 1 67 ? 18.145 16.720 -4.161 1.00 42.40 65 PHE B CA 1
ATOM 1745 C C . PHE B 1 67 ? 18.065 18.113 -3.570 1.00 45.51 65 PHE B C 1
ATOM 1746 O O . PHE B 1 67 ? 18.961 18.910 -3.802 1.00 39.73 65 PHE B O 1
ATOM 1754 N N . GLY B 1 68 ? 17.024 18.396 -2.774 1.00 43.35 66 GLY B N 1
ATOM 1755 C CA . GLY B 1 68 ? 16.884 19.741 -2.218 1.00 43.67 66 GLY B CA 1
ATOM 1756 C C . GLY B 1 68 ? 18.039 19.994 -1.257 1.00 39.94 66 GLY B C 1
ATOM 1757 O O . GLY B 1 68 ? 18.828 19.085 -0.941 1.00 37.83 66 GLY B O 1
ATOM 1758 N N . SER B 1 69 ? 18.202 21.226 -0.834 1.00 34.56 67 SER B N 1
ATOM 1759 C CA . SER B 1 69 ? 19.161 21.484 0.233 1.00 34.60 67 SER B CA 1
ATOM 1760 C C . SER B 1 69 ? 18.609 22.462 1.302 1.00 30.58 67 SER B C 1
ATOM 1761 O O . SER B 1 69 ? 17.656 23.192 1.096 1.00 29.87 67 SER B O 1
ATOM 1764 N N . VAL B 1 70 ? 19.330 22.491 2.399 1.00 28.30 68 VAL B N 1
ATOM 1765 C CA . VAL B 1 70 ? 19.060 23.360 3.506 1.00 30.72 68 VAL B CA 1
ATOM 1766 C C . VAL B 1 70 ? 20.367 23.975 3.939 1.00 29.41 68 VAL B C 1
ATOM 1767 O O . VAL B 1 70 ? 21.383 23.289 3.982 1.00 32.17 68 VAL B O 1
ATOM 1771 N N . THR B 1 71 ? 20.331 25.237 4.361 1.00 28.46 69 THR B N 1
ATOM 1772 C CA . THR B 1 71 ? 21.438 25.799 5.081 1.00 29.45 69 THR B CA 1
ATOM 1773 C C . THR B 1 71 ? 21.017 26.089 6.508 1.00 29.04 69 THR B C 1
ATOM 1774 O O . THR B 1 71 ? 19.926 26.676 6.733 1.00 27.12 69 THR B O 1
ATOM 1778 N N . HIS B 1 72 ? 21.847 25.623 7.443 1.00 26.15 70 HIS B N 1
ATOM 1779 C CA . HIS B 1 72 ? 21.630 25.849 8.844 1.00 23.86 70 HIS B CA 1
ATOM 1780 C C . HIS B 1 72 ? 22.720 26.655 9.428 1.00 26.17 70 HIS B C 1
ATOM 1781 O O . HIS B 1 72 ? 23.934 26.466 9.089 1.00 26.53 70 HIS B O 1
ATOM 1788 N N . LYS B 1 73 ? 22.350 27.381 10.475 1.00 22.92 71 LYS B N 1
ATOM 1789 C CA . LYS B 1 73 ? 23.303 28.011 11.324 1.00 23.90 71 LYS B CA 1
ATOM 1790 C C . LYS B 1 73 ? 23.234 27.403 12.712 1.00 28.70 71 LYS B C 1
ATOM 1791 O O . LYS B 1 73 ? 22.134 27.235 13.249 1.00 24.50 71 LYS B O 1
ATOM 1797 N N . ILE B 1 74 ? 24.401 27.053 13.283 1.00 28.21 72 ILE B N 1
ATOM 1798 C CA . ILE B 1 74 ? 24.416 26.467 14.651 1.00 28.95 72 ILE B CA 1
ATOM 1799 C C . ILE B 1 74 ? 24.275 27.541 15.710 1.00 29.13 72 ILE B C 1
ATOM 1800 O O . ILE B 1 74 ? 25.054 28.480 15.764 1.00 26.19 72 ILE B O 1
ATOM 1805 N N . ASP B 1 75 ? 23.285 27.368 16.583 1.00 26.23 73 ASP B N 1
ATOM 1806 C CA . ASP B 1 75 ? 22.911 28.366 17.591 1.00 28.86 73 ASP B CA 1
ATOM 1807 C C . ASP B 1 75 ? 23.488 27.997 18.928 1.00 29.38 73 ASP B C 1
ATOM 1808 O O . ASP B 1 75 ? 23.793 28.892 19.729 1.00 27.79 73 ASP B O 1
ATOM 1813 N N . GLY B 1 76 ? 23.693 26.700 19.149 1.00 27.48 74 GLY B N 1
ATOM 1814 C CA . GLY B 1 76 ? 24.113 26.181 20.454 1.00 26.39 74 GLY B CA 1
ATOM 1815 C C . GLY B 1 76 ? 24.417 24.718 20.432 1.00 23.71 74 GLY B C 1
ATOM 1816 O O . GLY B 1 76 ? 23.742 23.951 19.766 1.00 20.17 74 GLY B O 1
ATOM 1817 N N . ILE B 1 77 ? 25.500 24.357 21.117 1.00 24.09 75 ILE B N 1
ATOM 1818 C CA . ILE B 1 77 ? 25.861 22.973 21.402 1.00 25.44 75 ILE B CA 1
ATOM 1819 C C . ILE B 1 77 ? 26.221 22.884 22.888 1.00 27.90 75 ILE B C 1
ATOM 1820 O O . ILE B 1 77 ? 27.176 23.579 23.388 1.00 25.93 75 ILE B O 1
ATOM 1825 N N . ASP B 1 78 ? 25.532 21.980 23.600 1.00 24.72 76 ASP B N 1
ATOM 1826 C CA . ASP B 1 78 ? 25.763 21.794 25.015 1.00 27.01 76 ASP B CA 1
ATOM 1827 C C . ASP B 1 78 ? 26.008 20.315 25.169 1.00 27.06 76 ASP B C 1
ATOM 1828 O O . ASP B 1 78 ? 25.081 19.482 25.178 1.00 24.53 76 ASP B O 1
ATOM 1833 N N . LYS B 1 79 ? 27.289 19.942 25.213 1.00 23.60 77 LYS B N 1
ATOM 1834 C CA . LYS B 1 79 ? 27.610 18.524 25.248 1.00 23.67 77 LYS B CA 1
ATOM 1835 C C . LYS B 1 79 ? 27.256 17.897 26.579 1.00 24.44 77 LYS B C 1
ATOM 1836 O O . LYS B 1 79 ? 27.001 16.703 26.656 1.00 31.28 77 LYS B O 1
ATOM 1842 N N . GLU B 1 80 ? 27.310 18.677 27.630 1.00 24.32 78 GLU B N 1
ATOM 1843 C CA . GLU B 1 80 ? 27.077 18.136 28.968 1.00 27.49 78 GLU B CA 1
ATOM 1844 C C . GLU B 1 80 ? 25.564 17.755 29.181 1.00 30.04 78 GLU B C 1
ATOM 1845 O O . GLU B 1 80 ? 25.232 16.693 29.745 1.00 27.57 78 GLU B O 1
ATOM 1851 N N . ASN B 1 81 ? 24.678 18.583 28.659 1.00 30.01 79 ASN B N 1
ATOM 1852 C CA . ASN B 1 81 ? 23.244 18.382 28.804 1.00 29.98 79 ASN B CA 1
ATOM 1853 C C . ASN B 1 81 ? 22.552 17.855 27.559 1.00 29.74 79 ASN B C 1
ATOM 1854 O O . ASN B 1 81 ? 21.340 17.702 27.563 1.00 26.71 79 ASN B O 1
ATOM 1859 N N . PHE B 1 82 ? 23.310 17.577 26.482 1.00 23.66 80 PHE B N 1
ATOM 1860 C CA . PHE B 1 82 ? 22.809 16.956 25.267 1.00 21.01 80 PHE B CA 1
ATOM 1861 C C . PHE B 1 82 ? 21.793 17.840 24.540 1.00 22.43 80 PHE B C 1
ATOM 1862 O O . PHE B 1 82 ? 20.715 17.418 24.225 1.00 22.79 80 PHE B O 1
ATOM 1870 N N . VAL B 1 83 ? 22.162 19.081 24.316 1.00 23.57 81 VAL B N 1
ATOM 1871 C CA . VAL B 1 83 ? 21.261 20.014 23.629 1.00 22.63 81 VAL B CA 1
ATOM 1872 C C . VAL B 1 83 ? 21.964 20.566 22.409 1.00 23.54 81 VAL B C 1
ATOM 1873 O O . VAL B 1 83 ? 23.124 20.998 22.505 1.00 23.32 81 VAL B O 1
ATOM 1877 N N . TYR B 1 84 ? 21.295 20.512 21.280 1.00 23.98 82 TYR B N 1
ATOM 1878 C CA . TYR B 1 84 ? 21.794 21.099 20.010 1.00 24.07 82 TYR B CA 1
ATOM 1879 C C . TYR B 1 84 ? 20.741 22.009 19.434 1.00 20.79 82 TYR B C 1
ATOM 1880 O O . TYR B 1 84 ? 19.640 21.539 19.184 1.00 23.91 82 TYR B O 1
ATOM 1889 N N . SER B 1 85 ? 21.090 23.269 19.175 1.00 21.74 83 SER B N 1
ATOM 1890 C CA . SER B 1 85 ? 20.106 24.241 18.668 1.00 22.52 83 SER B CA 1
ATOM 1891 C C . SER B 1 85 ? 20.666 24.848 17.367 1.00 21.85 83 SER B C 1
ATOM 1892 O O . SER B 1 85 ? 21.886 25.126 17.276 1.00 20.12 83 SER B O 1
ATOM 1895 N N . TYR B 1 86 ? 19.827 24.937 16.375 1.00 20.10 84 TYR B N 1
ATOM 1896 C CA . TYR B 1 86 ? 20.255 25.506 15.077 1.00 23.34 84 TYR B CA 1
ATOM 1897 C C . TYR B 1 86 ? 19.079 26.180 14.456 1.00 23.18 84 TYR B C 1
ATOM 1898 O O . TYR B 1 86 ? 17.929 25.834 14.785 1.00 22.18 84 TYR B O 1
ATOM 1907 N N . SER B 1 87 ? 19.348 27.053 13.482 1.00 22.96 85 SER B N 1
ATOM 1908 C CA . SER B 1 87 ? 18.273 27.680 12.740 1.00 23.82 85 SER B CA 1
ATOM 1909 C C . SER B 1 87 ? 18.394 27.490 11.204 1.00 23.83 85 SER B C 1
ATOM 1910 O O . SER B 1 87 ? 19.516 27.444 10.655 1.00 24.05 85 SER B O 1
ATOM 1913 N N . LEU B 1 88 ? 17.252 27.390 10.551 1.00 21.90 86 LEU B N 1
ATOM 1914 C CA . LEU B 1 88 ? 17.136 27.292 9.083 1.00 24.72 86 LEU B CA 1
ATOM 1915 C C . LEU B 1 88 ? 17.240 28.713 8.502 1.00 30.89 86 LEU B C 1
ATOM 1916 O O . LEU B 1 88 ? 16.423 29.593 8.790 1.00 30.59 86 LEU B O 1
ATOM 1921 N N . ILE B 1 89 ? 18.267 28.938 7.724 1.00 29.67 87 ILE B N 1
ATOM 1922 C CA . ILE B 1 89 ? 18.483 30.263 7.137 1.00 31.20 87 ILE B CA 1
ATOM 1923 C C . ILE B 1 89 ? 18.348 30.223 5.586 1.00 35.46 87 ILE B C 1
ATOM 1924 O O . ILE B 1 89 ? 18.278 31.259 4.947 1.00 36.77 87 ILE B O 1
ATOM 1929 N N . GLU B 1 90 ? 18.322 29.034 4.991 1.00 33.35 88 GLU B N 1
ATOM 1930 C CA . GLU B 1 90 ? 17.935 28.872 3.566 1.00 35.02 88 GLU B CA 1
ATOM 1931 C C . GLU B 1 90 ? 17.247 27.579 3.362 1.00 26.97 88 GLU B C 1
ATOM 1932 O O . GLU B 1 90 ? 17.707 26.580 3.814 1.00 29.15 88 GLU B O 1
ATOM 1938 N N . GLY B 1 91 ? 16.138 27.593 2.670 1.00 26.28 89 GLY B N 1
ATOM 1939 C CA . GLY B 1 91 ? 15.412 26.383 2.438 1.00 27.36 89 GLY B CA 1
ATOM 1940 C C . GLY B 1 91 ? 13.998 26.570 1.993 1.00 30.63 89 GLY B C 1
ATOM 1941 O O . GLY B 1 91 ? 13.401 27.630 2.214 1.00 30.89 89 GLY B O 1
ATOM 1942 N N . ASP B 1 92 ? 13.439 25.531 1.380 1.00 31.17 90 ASP B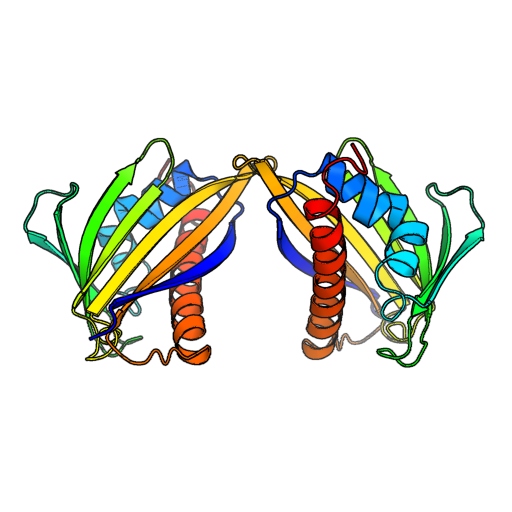 N 1
ATOM 1943 C CA . ASP B 1 92 ? 12.043 25.546 0.925 1.00 36.01 90 ASP B CA 1
ATOM 1944 C C . ASP B 1 92 ? 10.971 25.851 1.989 1.00 36.36 90 ASP B C 1
ATOM 1945 O O . ASP B 1 92 ? 9.897 26.332 1.643 1.00 34.00 90 ASP B O 1
ATOM 1950 N N . ALA B 1 93 ? 11.212 25.506 3.249 1.00 34.87 91 ALA B N 1
ATOM 1951 C CA . ALA B 1 93 ? 10.253 25.891 4.324 1.00 33.84 91 ALA B CA 1
ATOM 1952 C C . ALA B 1 93 ? 10.188 27.382 4.638 1.00 30.74 91 ALA B C 1
ATOM 1953 O O . ALA B 1 93 ? 9.251 27.840 5.336 1.00 31.80 91 ALA B O 1
ATOM 1955 N N . LEU B 1 94 ? 11.196 28.142 4.226 1.00 30.89 92 LEU B N 1
ATOM 1956 C CA . LEU B 1 94 ? 11.190 29.555 4.392 1.00 28.16 92 LEU B CA 1
ATOM 1957 C C . LEU B 1 94 ? 10.380 30.255 3.295 1.00 36.40 92 LEU B C 1
ATOM 1958 O O . LEU B 1 94 ? 10.337 29.828 2.156 1.00 36.78 92 LEU B O 1
ATOM 1963 N N . SER B 1 95 ? 9.807 31.383 3.662 1.00 35.94 93 SER B N 1
ATOM 1964 C CA . SER B 1 95 ? 8.859 32.081 2.800 1.00 37.94 93 SER B CA 1
ATOM 1965 C C . SER B 1 95 ? 8.747 33.494 3.305 1.00 39.82 93 SER B C 1
ATOM 1966 O O . SER B 1 95 ? 9.390 33.873 4.324 1.00 32.75 93 SER B O 1
ATOM 1969 N N . ASP B 1 96 ? 7.926 34.291 2.607 1.00 39.85 94 ASP B N 1
ATOM 1970 C CA . ASP B 1 96 ? 7.610 35.645 3.086 1.00 43.50 94 ASP B CA 1
ATOM 1971 C C . ASP B 1 96 ? 6.899 35.638 4.455 1.00 36.32 94 ASP B C 1
ATOM 1972 O O . ASP B 1 96 ? 7.031 36.594 5.211 1.00 37.56 94 ASP B O 1
ATOM 1977 N N . LYS B 1 97 ? 6.136 34.576 4.714 1.00 32.99 95 LYS B N 1
ATOM 1978 C CA . LYS B 1 97 ? 5.397 34.390 5.956 1.00 33.13 95 LYS B CA 1
ATOM 1979 C C . LYS B 1 97 ? 6.258 33.802 7.108 1.00 31.95 95 LYS B C 1
ATOM 1980 O O . LYS B 1 97 ? 6.027 34.097 8.270 1.00 28.16 95 LYS B O 1
ATOM 1986 N N . ILE B 1 98 ? 7.158 32.894 6.760 1.00 29.92 96 ILE B N 1
ATOM 1987 C CA . ILE B 1 98 ? 8.075 32.257 7.731 1.00 28.27 96 ILE B CA 1
ATOM 1988 C C . ILE B 1 98 ? 9.485 32.724 7.443 1.00 27.40 96 ILE B C 1
ATOM 1989 O O . ILE B 1 98 ? 10.125 32.279 6.488 1.00 29.66 96 ILE B O 1
ATOM 1994 N N . GLU B 1 99 ? 10.000 33.626 8.241 1.00 28.04 97 GLU B N 1
ATOM 1995 C CA . GLU B 1 99 ? 11.325 34.171 7.965 1.00 32.34 97 GLU B CA 1
ATOM 1996 C C . GLU B 1 99 ? 12.496 33.292 8.436 1.00 31.53 97 GLU B C 1
ATOM 1997 O O . GLU B 1 99 ? 13.654 33.476 7.988 1.00 31.69 97 GLU B O 1
ATOM 2003 N N . LYS B 1 100 ? 12.223 32.418 9.383 1.00 28.52 98 LYS B N 1
ATOM 2004 C CA . LYS B 1 100 ? 13.269 31.601 9.998 1.00 29.69 98 LYS B CA 1
ATOM 2005 C C . LYS B 1 100 ? 12.610 30.522 10.766 1.00 27.38 98 LYS B C 1
ATOM 2006 O O . LYS B 1 100 ? 11.492 30.691 11.227 1.00 22.58 98 LYS B O 1
ATOM 2012 N N . ILE B 1 101 ? 13.271 29.385 10.913 1.00 26.28 99 ILE B N 1
ATOM 2013 C CA . ILE B 1 101 ? 12.809 28.379 11.886 1.00 25.20 99 ILE B CA 1
ATOM 2014 C C . ILE B 1 101 ? 13.994 28.058 12.768 1.00 25.11 99 ILE B C 1
ATOM 2015 O O . ILE B 1 101 ? 15.105 27.826 12.250 1.00 24.70 99 ILE B O 1
ATOM 2020 N N . SER B 1 102 ? 13.783 28.114 14.082 1.00 22.21 100 SER B N 1
ATOM 2021 C CA . SER B 1 102 ? 14.806 27.837 15.027 1.00 22.08 100 SER B CA 1
ATOM 2022 C C . SER B 1 102 ? 14.447 26.517 15.671 1.00 23.69 100 SER B C 1
ATOM 2023 O O . SER B 1 102 ? 13.288 26.302 16.082 1.00 23.70 100 SER B O 1
ATOM 2026 N N . TYR B 1 103 ? 15.410 25.607 15.736 1.00 22.07 101 TYR B N 1
ATOM 2027 C CA . TYR B 1 103 ? 15.134 24.280 16.257 1.00 22.38 101 TYR B CA 1
ATOM 2028 C C . TYR B 1 103 ? 16.002 23.977 17.453 1.00 24.23 101 TYR B C 1
ATOM 2029 O O . TYR B 1 103 ? 17.106 24.542 17.618 1.00 23.61 101 TYR B O 1
ATOM 2038 N N . GLU B 1 104 ? 15.502 23.031 18.259 1.00 24.53 102 GLU B N 1
ATOM 2039 C CA . GLU B 1 104 ? 16.263 22.445 19.327 1.00 23.35 102 GLU B CA 1
ATOM 2040 C C . GLU B 1 104 ? 15.953 20.953 19.450 1.00 26.55 102 GLU B C 1
ATOM 2041 O O . GLU B 1 104 ? 14.791 20.558 19.576 1.00 25.56 102 GLU B O 1
ATOM 2047 N N . THR B 1 105 ? 17.020 20.147 19.413 1.00 23.84 103 THR B N 1
ATOM 2048 C CA . THR B 1 105 ? 16.976 18.760 19.712 1.00 24.09 103 THR B CA 1
ATOM 2049 C C . THR B 1 105 ? 17.670 18.577 21.073 1.00 23.54 103 THR B C 1
ATOM 2050 O O . THR B 1 105 ? 18.856 18.993 21.279 1.00 24.14 103 THR B O 1
ATOM 2054 N N . LYS B 1 106 ? 16.960 17.920 21.973 1.00 22.99 104 LYS B N 1
ATOM 2055 C CA . LYS B 1 106 ? 17.399 17.718 23.370 1.00 24.44 104 LYS B CA 1
ATOM 2056 C C . LYS B 1 106 ? 17.173 16.252 23.740 1.00 25.01 104 LYS B C 1
ATOM 2057 O O . LYS B 1 106 ? 16.127 15.737 23.472 1.00 20.41 104 LYS B O 1
ATOM 2063 N N . LEU B 1 107 ? 18.198 15.613 24.295 1.00 21.56 105 LEU B N 1
ATOM 2064 C CA . LEU B 1 107 ? 18.135 14.214 24.783 1.00 23.14 105 LEU B CA 1
ATOM 2065 C C . LEU B 1 107 ? 18.047 14.276 26.321 1.00 21.00 105 LEU B C 1
ATOM 2066 O O . LEU B 1 107 ? 18.827 14.950 26.982 1.00 24.30 105 LEU B O 1
ATOM 2071 N N . VAL B 1 108 ? 17.100 13.551 26.861 1.00 21.75 106 VAL B N 1
ATOM 2072 C CA . VAL B 1 108 ? 16.892 13.427 28.280 1.00 21.10 106 VAL B CA 1
ATOM 2073 C C . VAL B 1 108 ? 17.016 11.926 28.612 1.00 21.29 106 VAL B C 1
ATOM 2074 O O . VAL B 1 108 ? 16.400 11.143 27.935 1.00 17.51 106 VAL B O 1
ATOM 2078 N N . SER B 1 109 ? 17.793 11.550 29.634 1.00 22.17 107 SER B N 1
ATOM 2079 C CA . SER B 1 109 ? 17.922 10.122 29.976 1.00 25.09 107 SER B CA 1
ATOM 2080 C C . SER B 1 109 ? 16.653 9.637 30.673 1.00 23.93 107 SER B C 1
ATOM 2081 O O . SER B 1 109 ? 15.967 10.395 31.321 1.00 25.25 107 SER B O 1
ATOM 2084 N N . SER B 1 110 ? 16.335 8.365 30.487 1.00 23.93 108 SER B N 1
ATOM 2085 C CA . SER B 1 110 ? 15.269 7.732 31.215 1.00 22.46 108 SER B CA 1
ATOM 2086 C C . SER B 1 110 ? 15.809 6.569 32.133 1.00 23.86 108 SER B C 1
ATOM 2087 O O . SER B 1 110 ? 16.867 5.937 31.870 1.00 25.94 108 SER B O 1
ATOM 2090 N N . SER B 1 111 ? 15.032 6.258 33.161 1.00 25.13 109 SER B N 1
ATOM 2091 C CA . SER B 1 111 ? 15.554 5.384 34.210 1.00 30.78 109 SER B CA 1
ATOM 2092 C C . SER B 1 111 ? 15.585 3.942 33.730 1.00 32.25 109 SER B C 1
ATOM 2093 O O . SER B 1 111 ? 15.972 3.048 34.480 1.00 35.78 109 SER B O 1
ATOM 2096 N N . ASP B 1 112 ? 15.141 3.693 32.500 1.00 29.10 110 ASP B N 1
ATOM 2097 C CA . ASP B 1 112 ? 15.242 2.363 31.872 1.00 30.19 110 ASP B CA 1
ATOM 2098 C C . ASP B 1 112 ? 16.509 2.165 31.051 1.00 27.98 110 ASP B C 1
ATOM 2099 O O . ASP B 1 112 ? 16.624 1.179 30.328 1.00 32.97 110 ASP B O 1
ATOM 2104 N N . GLY B 1 113 ? 17.436 3.093 31.148 1.00 24.96 111 GLY B N 1
ATOM 2105 C CA . GLY B 1 113 ? 18.701 3.123 30.433 1.00 27.78 111 GLY B CA 1
ATOM 2106 C C . GLY B 1 113 ? 18.640 3.691 29.007 1.00 29.34 111 GLY B C 1
ATOM 2107 O O . GLY B 1 113 ? 19.605 3.611 28.269 1.00 28.14 111 GLY B O 1
ATOM 2108 N N . GLY B 1 114 ? 17.503 4.271 28.649 1.00 26.25 112 GLY B N 1
ATOM 2109 C CA . GLY B 1 114 ? 17.259 4.829 27.348 1.00 25.06 112 GLY B CA 1
ATOM 2110 C C . GLY B 1 114 ? 17.263 6.359 27.306 1.00 23.91 112 GLY B C 1
ATOM 2111 O O . GLY B 1 114 ? 17.822 7.032 28.177 1.00 24.03 112 GLY B O 1
ATOM 2112 N N . SER B 1 115 ? 16.641 6.893 26.252 1.00 22.48 113 SER B N 1
ATOM 2113 C CA . SER B 1 115 ? 16.528 8.318 26.020 1.00 21.70 113 SER B CA 1
ATOM 2114 C C . SER B 1 115 ? 15.110 8.738 25.617 1.00 20.25 113 SER B C 1
ATOM 2115 O O . SER B 1 115 ? 14.322 7.959 25.052 1.00 20.98 113 SER B O 1
ATOM 2118 N N . ILE B 1 116 ? 14.806 10.005 25.929 1.00 20.85 114 ILE B N 1
ATOM 2119 C CA . ILE B 1 116 ? 13.721 10.741 25.284 1.00 19.20 114 ILE B CA 1
ATOM 2120 C C . ILE B 1 116 ? 14.414 11.724 24.315 1.00 19.17 114 ILE B C 1
ATOM 2121 O O . ILE B 1 116 ? 15.309 12.420 24.713 1.00 22.96 114 ILE B O 1
ATOM 2126 N N . ILE B 1 117 ? 13.981 11.730 23.060 1.00 20.37 115 ILE B N 1
ATOM 2127 C CA . ILE B 1 117 ? 14.513 12.650 22.031 1.00 24.26 115 ILE B CA 1
ATOM 2128 C C . ILE B 1 117 ? 13.415 13.684 21.838 1.00 22.32 115 ILE B C 1
ATOM 2129 O O . ILE B 1 117 ? 12.351 13.300 21.347 1.00 21.87 115 ILE B O 1
ATOM 2134 N N . LYS B 1 118 ? 13.699 14.949 22.193 1.00 21.75 116 LYS B N 1
ATOM 2135 C CA . LYS B 1 118 ? 12.728 16.033 22.134 1.00 24.18 116 LYS B CA 1
ATOM 2136 C C . LYS B 1 118 ? 13.115 16.986 21.032 1.00 24.86 116 LYS B C 1
ATOM 2137 O O . LYS B 1 118 ? 14.281 17.441 21.013 1.00 23.37 116 LYS B O 1
ATOM 2143 N N . SER B 1 119 ? 12.170 17.293 20.144 1.00 22.37 117 SER B N 1
ATOM 2144 C CA . SER B 1 119 ? 12.448 18.162 19.011 1.00 25.28 117 SER B CA 1
ATOM 2145 C C . SER B 1 119 ? 11.492 19.315 19.143 1.00 22.91 117 SER B C 1
ATOM 2146 O O . SER B 1 119 ? 10.300 19.105 19.299 1.00 26.70 117 SER B O 1
ATOM 2149 N N . THR B 1 120 ? 12.027 20.511 19.162 1.00 20.86 118 THR B N 1
ATOM 2150 C CA . THR B 1 120 ? 11.238 21.711 19.212 1.00 19.54 118 THR B CA 1
ATOM 2151 C C . THR B 1 120 ? 11.538 22.501 17.939 1.00 22.42 118 THR B C 1
ATOM 2152 O O . THR B 1 120 ? 12.709 22.674 17.577 1.00 21.94 118 THR B O 1
ATOM 2156 N N . SER B 1 121 ? 10.471 23.029 17.321 1.00 19.46 119 SER B N 1
ATOM 2157 C CA . SER B 1 121 ? 10.512 23.839 16.117 1.00 20.45 119 SER B CA 1
ATOM 2158 C C . SER B 1 121 ? 9.831 25.172 16.396 1.00 21.16 119 SER B C 1
ATOM 2159 O O . SER B 1 121 ? 8.712 25.143 16.768 1.00 22.29 119 SER B O 1
ATOM 2162 N N . ASN B 1 122 ? 10.509 26.292 16.191 1.00 19.97 120 ASN B N 1
ATOM 2163 C CA . ASN B 1 122 ? 9.997 27.596 16.437 1.00 20.72 120 ASN B CA 1
ATOM 2164 C C . ASN B 1 122 ? 10.025 28.362 15.106 1.00 21.32 120 ASN B C 1
ATOM 2165 O O . ASN B 1 122 ? 11.120 28.775 14.623 1.00 19.76 120 ASN B O 1
ATOM 2170 N N . TYR B 1 123 ? 8.822 28.561 14.563 1.00 21.78 121 TYR B N 1
ATOM 2171 C CA . TYR B 1 123 ? 8.596 29.266 13.256 1.00 21.21 121 TYR B CA 1
ATOM 2172 C C . TYR B 1 123 ? 8.443 30.759 13.525 1.00 21.75 121 TYR B C 1
ATOM 2173 O O . TYR B 1 123 ? 7.520 31.149 14.244 1.00 21.41 121 TYR B O 1
ATOM 2182 N N . HIS B 1 124 ? 9.355 31.569 13.014 1.00 19.16 122 HIS B N 1
ATOM 2183 C CA . HIS B 1 124 ? 9.275 32.988 13.164 1.00 22.74 122 HIS B CA 1
ATOM 2184 C C . HIS B 1 124 ? 8.474 33.555 12.035 1.00 24.87 122 HIS B C 1
ATOM 2185 O O . HIS B 1 124 ? 8.964 33.590 10.900 1.00 27.40 122 HIS B O 1
ATOM 2192 N N . THR B 1 125 ? 7.253 33.984 12.374 1.00 25.18 123 THR B N 1
ATOM 2193 C CA . THR B 1 125 ? 6.196 34.345 11.435 1.00 27.90 123 THR B CA 1
ATOM 2194 C C . THR B 1 125 ? 6.123 35.852 11.193 1.00 33.00 123 THR B C 1
ATOM 2195 O O . THR B 1 125 ? 6.459 36.675 12.084 1.00 29.76 123 THR B O 1
ATOM 2199 N N . LYS B 1 126 ? 5.660 36.197 9.981 1.00 34.66 124 LYS B N 1
ATOM 2200 C CA . LYS B 1 126 ? 5.362 37.572 9.608 1.00 36.65 124 LYS B CA 1
ATOM 2201 C C . LYS B 1 126 ? 3.972 37.660 9.006 1.00 36.37 124 LYS B C 1
ATOM 2202 O O . LYS B 1 126 ? 3.621 36.936 8.080 1.00 29.07 124 LYS B O 1
ATOM 2208 N N . GLY B 1 127 ? 3.161 38.559 9.527 1.00 36.29 125 GLY B N 1
ATOM 2209 C CA . GLY B 1 127 ? 1.814 38.654 9.026 1.00 35.78 125 GLY B CA 1
ATOM 2210 C C . GLY B 1 127 ? 0.877 37.592 9.510 1.00 34.15 125 GLY B C 1
ATOM 2211 O O . GLY B 1 127 ? 1.089 36.966 10.554 1.00 29.68 125 GLY B O 1
ATOM 2212 N N . ASP B 1 128 ? -0.215 37.415 8.786 1.00 29.98 126 ASP B N 1
ATOM 2213 C CA . ASP B 1 128 ? -1.176 36.364 9.128 1.00 32.74 126 ASP B CA 1
ATOM 2214 C C . ASP B 1 128 ? -0.447 35.030 9.165 1.00 31.66 126 ASP B C 1
ATOM 2215 O O . ASP B 1 128 ? 0.389 34.766 8.305 1.00 29.83 126 ASP B O 1
ATOM 2220 N N . VAL B 1 129 ? -0.807 34.194 10.124 1.00 30.11 127 VAL B N 1
ATOM 2221 C CA . VAL B 1 129 ? -0.199 32.904 10.318 1.00 34.14 127 VAL B CA 1
ATOM 2222 C C . VAL B 1 129 ? -1.070 31.817 9.656 1.00 35.06 127 VAL B C 1
ATOM 2223 O O . VAL B 1 129 ? -2.261 31.676 9.973 1.00 35.95 127 VAL B O 1
ATOM 2227 N N . GLU B 1 130 ? -0.449 31.079 8.734 1.00 35.21 128 GLU B N 1
ATOM 2228 C CA . GLU B 1 130 ? -1.057 29.900 8.114 1.00 38.50 128 GLU B CA 1
ATOM 2229 C C . GLU B 1 130 ? 0.001 28.866 8.093 1.00 37.39 128 GLU B C 1
ATOM 2230 O O . GLU B 1 130 ? 0.798 28.894 7.205 1.00 34.92 128 GLU B O 1
ATOM 2236 N N . ILE B 1 131 ? 0.043 28.036 9.122 1.00 36.02 129 ILE B N 1
ATOM 2237 C CA . ILE B 1 131 ? 0.936 26.916 9.191 1.00 40.67 129 ILE B CA 1
ATOM 2238 C C . ILE B 1 131 ? 0.079 25.653 9.174 1.00 36.32 129 ILE B C 1
ATOM 2239 O O . ILE B 1 131 ? -0.794 25.442 10.015 1.00 36.44 129 ILE B O 1
ATOM 2244 N N . LYS B 1 132 ? 0.363 24.812 8.201 1.00 36.56 130 LYS B N 1
ATOM 2245 C CA . LYS B 1 132 ? -0.361 23.547 8.014 1.00 34.25 130 LYS B CA 1
ATOM 2246 C C . LYS B 1 132 ? 0.202 22.314 8.698 1.00 31.54 130 LYS B C 1
ATOM 2247 O O . LYS B 1 132 ? 1.367 21.958 8.535 1.00 32.76 130 LYS B O 1
ATOM 2253 N N . GLU B 1 133 ? -0.688 21.606 9.369 1.00 31.71 131 GLU B N 1
ATOM 2254 C CA . GLU B 1 133 ? -0.405 20.396 10.124 1.00 33.39 131 GLU B CA 1
ATOM 2255 C C . GLU B 1 133 ? 0.262 19.345 9.279 1.00 38.83 131 GLU B C 1
ATOM 2256 O O . GLU B 1 133 ? 1.088 18.573 9.754 1.00 33.00 131 GLU B O 1
ATOM 2262 N N . GLU B 1 134 ? -0.099 19.312 8.002 1.00 38.78 132 GLU B N 1
ATOM 2263 C CA . GLU B 1 134 ? 0.481 18.355 7.097 1.00 40.62 132 GLU B CA 1
ATOM 2264 C C . GLU B 1 134 ? 1.983 18.601 6.848 1.00 37.07 132 GLU B C 1
ATOM 2265 O O . GLU B 1 134 ? 2.761 17.658 6.766 1.00 36.49 132 GLU B O 1
ATOM 2271 N N . HIS B 1 135 ? 2.385 19.851 6.725 1.00 34.54 133 HIS B N 1
ATOM 2272 C CA . HIS B 1 135 ? 3.807 20.191 6.586 1.00 36.55 133 HIS B CA 1
ATOM 2273 C C . HIS B 1 135 ? 4.572 19.929 7.882 1.00 35.93 133 HIS B C 1
ATOM 2274 O O . HIS B 1 135 ? 5.693 19.405 7.855 1.00 28.10 133 HIS B O 1
ATOM 2281 N N . VAL B 1 136 ? 3.921 20.206 9.014 1.00 35.58 134 VAL B N 1
ATOM 2282 C CA . VAL B 1 136 ? 4.562 19.943 10.294 1.00 34.23 134 VAL B CA 1
ATOM 2283 C C . VAL B 1 136 ? 4.759 18.433 10.470 1.00 30.63 134 VAL B C 1
ATOM 2284 O O . VAL B 1 136 ? 5.810 18.003 10.870 1.00 31.88 134 VAL B O 1
ATOM 2288 N N . LYS B 1 137 ? 3.787 17.620 10.129 1.00 32.16 135 LYS B N 1
ATOM 2289 C CA . LYS B 1 137 ? 3.918 16.181 10.317 1.00 36.24 135 LYS B CA 1
ATOM 2290 C C . LYS B 1 137 ? 4.950 15.530 9.370 1.00 35.29 135 LYS B C 1
ATOM 2291 O O . LYS B 1 137 ? 5.621 14.556 9.752 1.00 31.44 135 LYS B O 1
ATOM 2297 N N . ALA B 1 138 ? 5.101 16.101 8.173 1.00 34.28 136 ALA B N 1
ATOM 2298 C CA . ALA B 1 138 ? 6.120 15.694 7.224 1.00 36.04 136 ALA B CA 1
ATOM 2299 C C . ALA B 1 138 ? 7.529 15.915 7.783 1.00 33.79 136 ALA B C 1
ATOM 2300 O O . ALA B 1 138 ? 8.350 15.020 7.740 1.00 30.84 136 ALA B O 1
ATOM 2302 N N . GLY B 1 139 ? 7.807 17.115 8.297 1.00 32.45 137 GLY B N 1
ATOM 2303 C CA . GLY B 1 139 ? 9.094 17.358 8.974 1.00 27.86 137 GLY B CA 1
ATOM 2304 C C . GLY B 1 139 ? 9.365 16.399 10.146 1.00 27.87 137 GLY B C 1
ATOM 2305 O O . GLY B 1 139 ? 10.519 15.927 10.339 1.00 29.28 137 GLY B O 1
ATOM 2306 N N . LYS B 1 140 ? 8.329 16.131 10.932 1.00 25.10 138 LYS B N 1
ATOM 2307 C CA . LYS B 1 140 ? 8.412 15.203 12.047 1.00 29.93 138 LYS B CA 1
ATOM 2308 C C . LYS B 1 140 ? 8.831 13.807 11.596 1.00 28.63 138 LYS B C 1
ATOM 2309 O O . LYS B 1 140 ? 9.753 13.194 12.165 1.00 28.29 138 LYS B O 1
ATOM 2315 N N . GLU B 1 141 ? 8.185 13.316 10.556 1.00 31.77 139 GLU B N 1
ATOM 2316 C CA . GLU B 1 141 ? 8.480 11.973 10.076 1.00 36.64 139 GLU B CA 1
ATOM 2317 C C . GLU B 1 141 ? 9.861 11.890 9.478 1.00 32.89 139 GLU B C 1
ATOM 2318 O O . GLU B 1 141 ? 10.584 10.940 9.732 1.00 31.72 139 GLU B O 1
ATOM 2324 N N . LYS B 1 142 ? 10.261 12.936 8.766 1.00 34.12 140 LYS B N 1
ATOM 2325 C CA . LYS B 1 142 ? 11.593 13.034 8.203 1.00 34.95 140 LYS B CA 1
ATOM 2326 C C . LYS B 1 142 ? 12.709 12.983 9.239 1.00 33.64 140 LYS B C 1
ATOM 2327 O O . LYS B 1 142 ? 13.733 12.339 9.015 1.00 29.10 140 LYS B O 1
ATOM 2333 N N . PHE B 1 143 ? 12.503 13.669 10.361 1.00 28.83 141 PHE B N 1
ATOM 2334 C CA . PHE B 1 143 ? 13.411 13.637 11.491 1.00 28.82 141 PHE B CA 1
ATOM 2335 C C . PHE B 1 143 ? 13.479 12.272 12.122 1.00 25.31 141 PHE B C 1
ATOM 2336 O O . PHE B 1 143 ? 14.613 11.792 12.449 1.00 27.15 141 PHE B O 1
ATOM 2344 N N . SER B 1 144 ? 12.313 11.686 12.365 1.00 26.61 142 SER B N 1
ATOM 2345 C CA . SER B 1 144 ? 12.255 10.368 12.970 1.00 31.60 142 SER B CA 1
ATOM 2346 C C . SER B 1 144 ? 12.869 9.271 12.057 1.00 34.23 142 SER B C 1
ATOM 2347 O O . SER B 1 144 ? 13.654 8.455 12.527 1.00 31.42 142 SER B O 1
ATOM 2350 N N . HIS B 1 145 ? 12.593 9.315 10.761 1.00 32.40 143 HIS B N 1
ATOM 2351 C CA . HIS B 1 145 ? 13.084 8.249 9.841 1.00 38.81 143 HIS B CA 1
ATOM 2352 C C . HIS B 1 145 ? 14.595 8.185 9.958 1.00 39.51 143 HIS B C 1
ATOM 2353 O O . HIS B 1 145 ? 15.211 7.146 10.142 1.00 38.77 143 HIS B O 1
ATOM 2360 N N . LEU B 1 146 ? 15.161 9.362 9.936 1.00 32.59 144 LEU B N 1
ATOM 2361 C CA . LEU B 1 146 ? 16.556 9.560 10.005 1.00 38.29 144 LEU B CA 1
ATOM 2362 C C . LEU B 1 146 ? 17.187 9.149 11.359 1.00 38.97 144 LEU B C 1
ATOM 2363 O O . LEU B 1 146 ? 18.251 8.503 11.422 1.00 32.80 144 LEU B O 1
ATOM 2368 N N . PHE B 1 147 ? 16.525 9.520 12.442 1.00 35.49 145 PHE B N 1
ATOM 2369 C CA . PHE B 1 147 ? 16.987 9.102 13.728 1.00 31.93 145 PHE B CA 1
ATOM 2370 C C . PHE B 1 147 ? 17.085 7.580 13.807 1.00 33.20 145 PHE B C 1
ATOM 2371 O O . PHE B 1 147 ? 18.091 7.037 14.270 1.00 32.54 145 PHE B O 1
ATOM 2379 N N . LYS B 1 148 ? 16.043 6.937 13.341 1.00 32.64 146 LYS B N 1
ATOM 2380 C CA . LYS B 1 148 ? 15.912 5.506 13.371 1.00 40.82 146 LYS B CA 1
ATOM 2381 C C . LYS B 1 148 ? 16.997 4.797 12.572 1.00 44.14 146 LYS B C 1
ATOM 2382 O O . LYS B 1 148 ? 17.490 3.784 13.019 1.00 44.54 146 LYS B O 1
ATOM 2388 N N . LEU B 1 149 ? 17.441 5.399 11.477 1.00 39.81 147 LEU B N 1
ATOM 2389 C CA . LEU B 1 149 ? 18.575 4.879 10.745 1.00 46.33 147 LEU B CA 1
ATOM 2390 C C . LEU B 1 149 ? 19.827 4.918 11.586 1.00 44.60 147 LEU B C 1
ATOM 2391 O O . LEU B 1 149 ? 20.591 3.961 11.618 1.00 37.85 147 LEU B O 1
ATOM 2396 N N . VAL B 1 150 ? 20.052 6.039 12.252 1.00 38.09 148 VAL B N 1
ATOM 2397 C CA . VAL B 1 150 ? 21.217 6.174 13.096 1.00 41.40 148 VAL B CA 1
ATOM 2398 C C . VAL B 1 150 ? 21.141 5.168 14.241 1.00 41.04 148 VAL B C 1
ATOM 2399 O O . VAL B 1 150 ? 22.146 4.559 14.615 1.00 37.89 148 VAL B O 1
ATOM 2403 N N . GLU B 1 151 ? 19.934 4.970 14.741 1.00 35.27 149 GLU B N 1
ATOM 2404 C CA . GLU B 1 151 ? 19.724 4.091 15.845 1.00 39.07 149 GLU B CA 1
ATOM 2405 C C . GLU B 1 151 ? 20.079 2.657 15.430 1.00 42.28 149 GLU B C 1
ATOM 2406 O O . GLU B 1 151 ? 20.715 1.976 16.197 1.00 36.20 149 GLU B O 1
ATOM 2412 N N . GLY B 1 152 ? 19.642 2.244 14.224 1.00 40.30 150 GLY B N 1
ATOM 2413 C CA . GLY B 1 152 ? 20.024 0.971 13.620 1.00 40.23 150 GLY B CA 1
ATOM 2414 C C . GLY B 1 152 ? 21.517 0.768 13.657 1.00 39.27 150 GLY B C 1
ATOM 2415 O O . GLY B 1 152 ? 22.037 -0.196 14.241 1.00 41.05 150 GLY B O 1
ATOM 2416 N N . TYR B 1 153 ? 22.225 1.687 13.044 1.00 34.76 151 TYR B N 1
ATOM 2417 C CA . TYR B 1 153 ? 23.663 1.553 12.948 1.00 37.77 151 TYR B CA 1
ATOM 2418 C C . TYR B 1 153 ? 24.373 1.431 14.295 1.00 41.07 151 TYR B C 1
ATOM 2419 O O . TYR B 1 153 ? 25.331 0.646 14.425 1.00 36.94 151 TYR B O 1
ATOM 2428 N N . LEU B 1 154 ? 23.896 2.171 15.301 1.00 39.98 152 LEU B N 1
ATOM 2429 C CA . LEU B 1 154 ? 24.495 2.142 16.647 1.00 39.39 152 LEU B CA 1
ATOM 2430 C C . LEU B 1 154 ? 24.307 0.836 17.366 1.00 35.56 152 LEU B C 1
ATOM 2431 O O . LEU B 1 154 ? 25.214 0.404 18.161 1.00 33.57 152 LEU B O 1
ATOM 2436 N N . LEU B 1 155 ? 23.127 0.262 17.157 1.00 33.68 153 LEU B N 1
ATOM 2437 C CA . LEU B 1 155 ? 22.792 -1.028 17.675 1.00 36.40 153 LEU B CA 1
ATOM 2438 C C . LEU B 1 155 ? 23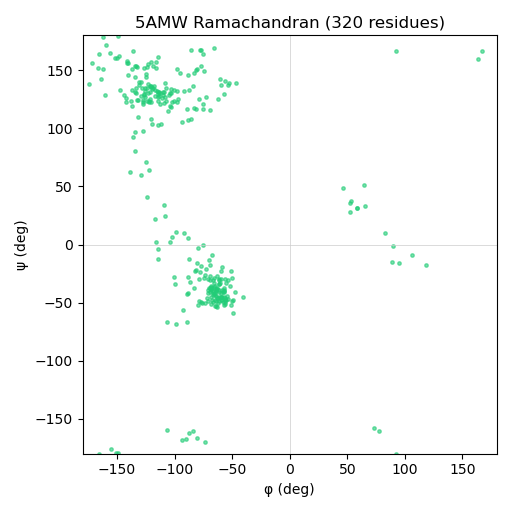.595 -2.142 16.997 1.00 39.17 153 LEU B C 1
ATOM 2439 O O . LEU B 1 155 ? 23.914 -3.125 17.651 1.00 38.14 153 LEU B O 1
ATOM 2444 N N . ALA B 1 156 ? 23.859 -2.020 15.694 1.00 40.04 154 ALA B N 1
ATOM 2445 C CA . ALA B 1 156 ? 24.647 -3.005 14.953 1.00 38.70 154 ALA B CA 1
ATOM 2446 C C . ALA B 1 156 ? 26.150 -2.850 15.199 1.00 43.63 154 ALA B C 1
ATOM 2447 O O . ALA B 1 156 ? 26.913 -3.780 15.018 1.00 44.97 154 ALA B O 1
ATOM 2449 N N . ASN B 1 157 ? 26.578 -1.663 15.600 1.00 45.06 155 ASN B N 1
ATOM 2450 C CA . ASN B 1 157 ? 27.982 -1.351 15.854 1.00 42.23 155 ASN B CA 1
ATOM 2451 C C . ASN B 1 157 ? 28.181 -0.851 17.290 1.00 44.97 155 ASN B C 1
ATOM 2452 O O . ASN B 1 157 ? 28.614 0.301 17.478 1.00 44.22 155 ASN B O 1
ATOM 2457 N N . PRO B 1 158 ? 27.907 -1.716 18.318 1.00 45.32 156 PRO B N 1
ATOM 2458 C CA . PRO B 1 158 ? 27.960 -1.303 19.734 1.00 44.04 156 PRO B CA 1
ATOM 2459 C C . PRO B 1 158 ? 29.302 -0.758 20.218 1.00 48.22 156 PRO B C 1
ATOM 2460 O O . PRO B 1 158 ? 29.354 -0.017 21.223 1.00 48.60 156 PRO B O 1
ATOM 2464 N N . ASN B 1 159 ? 30.376 -1.063 19.499 1.00 51.12 157 ASN B N 1
ATOM 2465 C CA . ASN B 1 159 ? 31.671 -0.500 19.834 1.00 59.00 157 ASN B CA 1
ATOM 2466 C C . ASN B 1 159 ? 31.832 0.962 19.487 1.00 57.08 157 ASN B C 1
ATOM 2467 O O . ASN B 1 159 ? 32.651 1.662 20.095 1.00 55.00 157 ASN B O 1
ATOM 2472 N N . GLU B 1 160 ? 31.085 1.426 18.502 1.00 56.46 158 GLU B N 1
ATOM 2473 C CA . GLU B 1 160 ? 31.301 2.775 17.997 1.00 51.06 158 GLU B CA 1
ATOM 2474 C C . GLU B 1 160 ? 30.666 3.856 18.854 1.00 47.75 158 GLU B C 1
ATOM 2475 O O . GLU B 1 160 ? 29.703 3.598 19.535 1.00 42.48 158 GLU B O 1
ATOM 2481 N N . TYR B 1 161 ? 31.276 5.048 18.829 1.00 44.91 159 TYR B N 1
ATOM 2482 C CA . TYR B 1 161 ? 30.782 6.260 19.529 1.00 44.78 159 TYR B CA 1
ATOM 2483 C C . TYR B 1 161 ? 30.644 6.052 21.056 1.00 48.01 159 TYR B C 1
ATOM 2484 O O . TYR B 1 161 ? 29.750 6.623 21.702 1.00 40.98 159 TYR B O 1
ATOM 2493 N N . CYS B 1 162 ? 31.530 5.207 21.580 1.00 47.94 160 CYS B N 1
ATOM 2494 C CA . CYS B 1 162 ? 31.744 5.014 22.995 1.00 50.23 160 CYS B CA 1
ATOM 2495 C C . CYS B 1 162 ? 32.948 5.889 23.313 1.00 56.12 160 CYS B C 1
ATOM 2496 O O . CYS B 1 162 ? 33.138 6.280 24.448 1.00 62.29 160 CYS B O 1
#

Solvent-accessible surface area: 17938 Å² total; per-residue (Å²): 116,117,83,30,86,81,65,59,118,18,55,40,36,9,117,2,51,4,62,49,0,4,87,0,20,19,82,40,20,43,100,1,14,25,148,41,1,74,83,22,12,112,52,25,94,86,95,102,50,147,33,43,107,33,3,24,23,74,30,29,29,0,96,58,28,147,100,29,46,23,10,25,72,11,58,17,56,72,127,156,95,50,24,28,26,31,4,6,62,120,23,151,59,39,63,143,76,17,99,78,2,22,49,55,6,77,5,7,45,9,86,72,45,5,1,1,0,38,16,25,18,34,32,54,7,89,20,108,72,113,47,127,117,144,134,14,98,60,43,83,110,101,46,24,118,31,0,99,58,1,23,38,45,0,97,77,50,90,137,63,45,113,121,119,77,28,84,80,69,60,122,22,62,42,37,10,123,7,60,3,67,35,0,4,93,0,16,17,72,35,20,38,98,4,12,27,163,45,10,79,148,23,11,124,60,24,112,78,95,97,49,141,27,28,108,28,2,28,21,89,26,27,35,2,129,65,38,146,103,27,41,23,10,26,82,12,58,19,53,52,135,145,81,46,28,24,25,29,7,7,74,109,20,152,54,38,60,142,84,24,89,81,2,21,51,59,4,74,3,9,45,9,85,71,44,1,0,2,0,42,16,17,18,34,29,50,6,74,20,115,71,120,44,124,122,139,126,15,107,63,44,84,122,83,40,22,115,31,1,111,63,0,30,38,59,0,110,80,45,86,139,64,51,114

Radius of gyration: 23.27 Å; Cα contacts (8 Å, |Δi|>4): 658; chains: 2; bounding box: 57×68×52 Å

Organism: Fragaria ananassa (NCBI:txid3747)

B-factor: mean 34.99, std 10.7, range [17.51, 86.01]

CATH classification: 3.30.530.20

InterPro domains:
  IPR000916 Bet v I/Major latex protein [PF00407] (1-155)
  IPR023393 START-like domain superfamily [G3DSA:3.30.530.20] (2-158)
  IPR024949 Bet v I type allergen [PR00634] (3-23)
  IPR024949 Bet v I type allergen [PR00634] (26-36)
  IPR024949 Bet v I type allergen [PR00634] (50-59)
  IPR024949 Bet v I type allergen [PR00634] (66-85)
  IPR024949 Bet v I type allergen [PR00634] (85-98)
  IPR024949 Bet v I type allergen [PR00634] (110-126)
  IPR024949 Bet v I type allergen [PR00634] (144-154)
  IPR024949 Bet v I type allergen [PS00451] (89-121)
  IPR050279 Plant defense and hormone signaling protein [PTHR31213] (1-159)

Foldseek 3Di:
DDKDKDKDKDKDKDLAALQLCLVQVPVVVQPRQCVQPVQAWVGKAWPDDDPAQQTKMKTFTHVVVPRFIWIKGWHHDDNVQSKTKIKTCDDPVDDPFFRIKIKMWTWDDDPSNMTMTMIMIMTTGDDDDDDDPVVVVVVVVSVVVSSVSRSVVCVVPVPPSD/DDKDKDKDKDKDKDLAAQLQLLVQVPQCVQPRCCVQPVQQWVGKDFPDDDSAAQTKMKTFHHVVVPRFMWIKGWHHDDNVQSKTKIKTCDGPVDDPFFRIKIKMWGWDGDPSNITMTMIMIMTTGDPDDDDDPVVVVVVVVSSVVSSVSSSVVCVVCVPPSD

Nearest PDB structures (foldseek):
  5amw-assembly2_B  TM=1.002E+00  e=5.875E-31  Fragaria x ananassa
  6st8-assembly2_B  TM=9.982E-01  e=1.495E-30  Fragaria x ananassa
  6st9-assembly2_B  TM=9.984E-01  e=4.808E-30  Fragaria x ananassa
  1fm4-assembly1_A  TM=9.442E-01  e=2.134E-21  Betula pendula
  4a84-assembly1_A  TM=9.392E-01  e=2.543E-21  Betula pendula

Sequence (324 aa):
AMAGVFTYETEFTSVIPPPRLFKAFILDADNLIPKIAPQAVKCAEIIEGDGGVGTIKKITFGEGSQFGSVTHKIDGIDKENFVYSYSLIEGDALSDKIEKISYETKLVSSSDGGSIIKSTSNYHTKGDVEIKEEHVKAGKEKFSHLFKLVEGYLLANPNEYCAMAGVFTYETEFTSVIPPPRLFKAFILDADNLIPKIAPQAVKCAEIIEGDGGVGTIKKITFGEGSQFGSVTHKIDGIDKENFVYSYSLIEGDALSDKIEKISYETKLVSSSDGGSIIKSTSNYHTKGDVEIKEEHVKAGKEKFSHLFKLVEGYLLANPNEYC

Secondary structure (DSSP, 8-state):
--EEEEEEEEEEEESS-HHHHIIIIIITHHHHHHHH-TTTEEEEEEEESSSSTT-EEEEEE-GGGTT-EEEEEEEEEEGGGTEEEEEEEESTT--SSEEEEEEEEEEEEBTTS-EEEEEEEEEEEESS----HHHHHHHHHHHHHHHHHHHHHHHH-TTTT-/--EEEEEEEEEEEESS-HHHHIIIIIITHHHHHHHH-TTTEEEEEEEESSSSTT-EEEEEE-GGGTT-EEEEEEEEEETTTTEEEEEEEESTT--SSEEEEEEEEEEEEBTTS-EEEEEEEEEEEESS----HHHHHHHHHHHHHHHHHHHHHHHH-TTTT-